Protein AF-A0A4Y2B7H3-F1 (afdb_monomer_lite)

Radius of gyration: 32.47 Å; chains: 1; bounding box: 64×60×78 Å

Sequence (201 aa):
MLRVVTVEQSRIILYKGFKVKPGQKLCASCRNKLLKIKQINESNVQNSLNTEDEDHDVEFTPAELLQKRNVIAEINASFHEIGCSPMKLHALGEHSRSFYGKEKLQRVHETVKEKIQNVLEVDLQEEKNDVEKSVIKKSEDLDKLVDIIKNELSGTSRRKQIQMLTIPASLMWSRRKIKETFNVSDYSVRKAQKLFKDQGF

Secondary structure (DSSP, 8-state):
-EEEPPHHHHHHHHHTT----TT-EEEHHHHHHHHH-----S-------------------HHHHHHHHHHHHHHHHHHHHHTPPPP--TT--HHHHHHHHHHHHHHHHHHHHHHHHHHHTS-------HHHHHHHHHHHHHHHHHHHHHHHHHHS-HHHHHHHTHHHHHTT--HHHHHHHHT--HHHHHHHHHHHHHH--

Foldseek 3Di:
DWDFQAPVLCVQLVVVVDRDDGRDTDDPVVSCVSVVPDPPDDDDDDDDDDDDDPDPPPPDDPVRVVVVVVVQVVVCVVCVVLVHHGDDPPPDDPVCPVVSVVVRVVVSVVSVQVVVCVVVVDDDDDPDPPVRVVVVVVVVVVVVLLVVLLVVLVPDDLVVNLCSLLVVLVVVDDLVCSCVSNVDDSVSNVSSNVCCVVVPD

Structure (mmCIF, N/CA/C/O backbone):
data_AF-A0A4Y2B7H3-F1
#
_entry.id   AF-A0A4Y2B7H3-F1
#
loop_
_atom_site.group_PDB
_atom_site.id
_atom_site.type_symbol
_atom_site.label_atom_id
_atom_site.label_alt_id
_atom_site.label_comp_id
_atom_site.label_asym_id
_atom_site.label_entity_id
_atom_site.label_seq_id
_atom_site.pdbx_PDB_ins_code
_atom_site.Cartn_x
_atom_site.Cartn_y
_atom_site.Cartn_z
_atom_site.occupancy
_atom_site.B_iso_or_equiv
_atom_site.auth_seq_id
_atom_site.auth_comp_id
_atom_site.auth_asym_id
_ato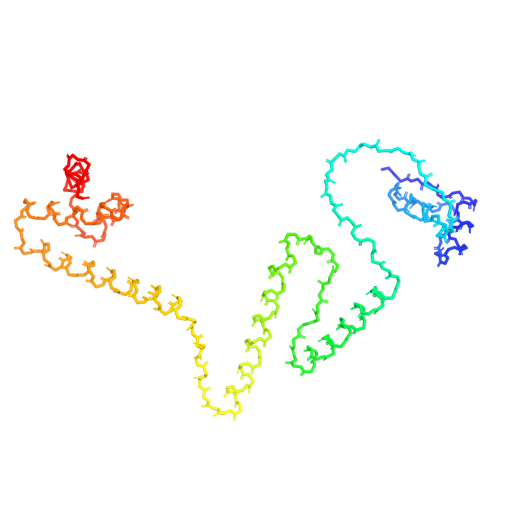m_site.auth_atom_id
_atom_site.pdbx_PDB_model_num
ATOM 1 N N . MET A 1 1 ? 7.676 34.165 -27.270 1.00 59.59 1 MET A N 1
ATOM 2 C CA . MET A 1 1 ? 7.999 34.996 -28.455 1.00 59.59 1 MET A CA 1
ATOM 3 C C . MET A 1 1 ? 8.945 34.227 -29.382 1.00 59.59 1 MET A C 1
ATOM 5 O O . MET A 1 1 ? 9.991 33.770 -28.925 1.00 59.59 1 MET A O 1
ATOM 9 N N . LEU A 1 2 ? 8.556 34.008 -30.643 1.00 76.62 2 LEU A N 1
ATOM 10 C CA . LEU A 1 2 ? 9.361 33.290 -31.645 1.00 76.62 2 LEU A CA 1
ATOM 11 C C . LEU A 1 2 ? 10.327 34.262 -32.340 1.00 76.62 2 LEU A C 1
ATOM 13 O O . LEU A 1 2 ? 9.936 35.379 -32.667 1.00 76.62 2 LEU A O 1
ATOM 17 N N . ARG A 1 3 ? 11.576 33.846 -32.565 1.00 78.88 3 ARG A N 1
ATOM 18 C CA . ARG A 1 3 ? 12.622 34.648 -33.217 1.00 78.88 3 ARG A CA 1
ATOM 19 C C . ARG A 1 3 ? 13.027 34.011 -34.540 1.00 78.88 3 ARG A C 1
ATOM 21 O O . ARG A 1 3 ? 13.176 32.794 -34.627 1.00 78.88 3 ARG A O 1
ATOM 28 N N . VAL A 1 4 ? 13.203 34.847 -35.556 1.00 85.81 4 VAL A N 1
ATOM 29 C CA . VAL A 1 4 ? 13.616 34.418 -36.895 1.00 85.81 4 VAL A CA 1
ATOM 30 C C . VAL A 1 4 ? 15.112 34.097 -36.886 1.00 85.81 4 VAL A C 1
ATOM 32 O O . VAL A 1 4 ? 15.919 34.857 -36.347 1.00 85.81 4 VAL A O 1
ATOM 35 N N . VAL A 1 5 ? 15.475 32.947 -37.450 1.00 82.88 5 VAL A N 1
ATOM 36 C CA . VAL A 1 5 ? 16.865 32.511 -37.613 1.00 82.88 5 VAL A CA 1
ATOM 37 C C . VAL A 1 5 ? 17.502 33.285 -38.763 1.00 82.88 5 VAL A C 1
ATOM 39 O O . VAL A 1 5 ? 16.995 33.268 -39.883 1.00 82.88 5 VAL A O 1
ATOM 42 N N . THR A 1 6 ? 18.613 33.968 -38.492 1.00 84.75 6 THR A N 1
ATOM 43 C CA . THR A 1 6 ? 19.373 34.687 -39.524 1.00 84.75 6 THR A CA 1
ATOM 44 C C . THR A 1 6 ? 20.214 33.719 -40.361 1.00 84.75 6 THR A C 1
ATOM 46 O O . THR A 1 6 ? 20.454 32.581 -39.955 1.00 84.75 6 THR A O 1
ATOM 49 N N . VAL A 1 7 ? 20.684 34.167 -41.529 1.00 80.62 7 VAL A N 1
ATOM 50 C CA . VAL A 1 7 ? 21.529 33.358 -42.429 1.00 80.62 7 VAL A CA 1
ATOM 51 C C . VAL A 1 7 ? 22.770 32.827 -41.705 1.00 80.62 7 VAL A C 1
ATOM 53 O O . VAL A 1 7 ? 23.049 31.631 -41.757 1.00 80.62 7 VAL A O 1
ATOM 56 N N . GLU A 1 8 ? 23.440 33.678 -40.926 1.00 78.75 8 GLU A N 1
ATOM 57 C CA . GLU A 1 8 ? 24.631 33.287 -40.166 1.00 78.75 8 GLU A CA 1
ATOM 58 C C . GLU A 1 8 ? 24.324 32.233 -39.092 1.00 78.75 8 GLU A C 1
ATOM 60 O O . GLU A 1 8 ? 25.052 31.258 -38.919 1.00 78.75 8 GLU A O 1
ATOM 65 N N . GLN A 1 9 ? 23.186 32.370 -38.408 1.00 78.62 9 GLN A N 1
ATOM 66 C CA . GLN A 1 9 ? 22.754 31.406 -37.394 1.00 78.62 9 GLN A CA 1
ATOM 67 C C . GLN A 1 9 ? 22.399 30.056 -38.006 1.00 78.62 9 GLN A C 1
ATOM 69 O O . GLN A 1 9 ? 22.751 29.023 -37.448 1.00 78.62 9 GLN A O 1
ATOM 74 N N . SER A 1 10 ? 21.733 30.054 -39.158 1.00 80.69 10 SER A N 1
ATOM 75 C CA . SER A 1 10 ? 21.442 28.829 -39.900 1.00 80.69 10 SER A CA 1
ATOM 76 C C . SER A 1 10 ? 22.730 28.122 -40.325 1.00 80.69 10 SER A C 1
ATOM 78 O O . SER A 1 10 ? 22.827 26.915 -40.133 1.00 80.69 10 SER A O 1
ATOM 80 N N . ARG A 1 11 ? 23.752 28.856 -40.788 1.00 79.31 11 ARG A N 1
ATOM 81 C CA . ARG A 1 11 ? 25.058 28.282 -41.153 1.00 79.31 11 ARG A CA 1
ATOM 82 C C . ARG A 1 11 ? 25.753 27.617 -39.962 1.00 79.31 11 ARG A C 1
ATOM 84 O O . ARG A 1 11 ? 26.205 26.483 -40.081 1.00 79.31 11 ARG A O 1
ATOM 91 N N . ILE A 1 12 ? 25.767 28.276 -38.802 1.00 79.19 12 ILE A N 1
ATOM 92 C CA . ILE A 1 12 ? 26.335 27.722 -37.559 1.00 79.19 12 ILE A CA 1
ATOM 93 C C . ILE A 1 12 ? 25.581 26.459 -37.122 1.00 79.19 12 ILE A C 1
ATOM 95 O O . ILE A 1 12 ? 26.190 25.477 -36.707 1.00 79.19 12 ILE A O 1
ATOM 99 N N . ILE A 1 13 ? 24.251 26.469 -37.211 1.00 80.19 13 ILE A N 1
ATOM 100 C CA . ILE A 1 13 ? 23.402 25.342 -36.804 1.00 80.19 13 ILE A CA 1
ATOM 101 C C . ILE A 1 13 ? 23.543 24.160 -37.781 1.00 80.19 13 ILE A C 1
ATOM 103 O O . ILE A 1 13 ? 23.611 23.012 -37.340 1.00 80.19 13 ILE A O 1
ATOM 107 N N . LEU A 1 14 ? 23.669 24.441 -39.083 1.00 79.44 14 LEU A N 1
ATOM 108 C CA . LEU A 1 14 ? 23.946 23.450 -40.127 1.00 79.44 14 LEU A CA 1
ATOM 109 C C . LEU A 1 14 ? 25.314 22.795 -39.940 1.00 79.44 14 LEU A C 1
ATOM 111 O O . LEU A 1 14 ? 25.411 21.575 -40.042 1.00 79.44 14 LEU A O 1
ATOM 115 N N . TYR A 1 15 ? 26.345 23.571 -39.592 1.00 76.00 15 TYR A N 1
ATOM 116 C CA . TYR A 1 15 ? 27.676 23.037 -39.286 1.00 76.00 15 TYR A CA 1
ATOM 117 C C . TYR A 1 15 ? 27.665 22.096 -38.068 1.00 76.00 15 TYR A C 1
ATOM 119 O O . TYR A 1 15 ? 28.466 21.173 -37.978 1.00 76.00 15 TYR A O 1
ATOM 127 N N . LYS A 1 16 ? 26.709 22.283 -37.150 1.00 75.06 16 LYS A N 1
ATOM 128 C CA . LYS A 1 16 ? 26.465 21.397 -36.000 1.00 75.06 16 LYS A CA 1
ATOM 129 C C . LYS A 1 16 ? 25.566 20.191 -36.328 1.00 75.06 16 LYS A C 1
ATOM 131 O O . LYS A 1 16 ? 25.139 19.494 -35.414 1.00 75.06 16 LYS A O 1
ATOM 136 N N . GLY A 1 17 ? 25.243 19.958 -37.603 1.00 73.38 17 GLY A N 1
ATOM 137 C CA . GLY A 1 17 ? 24.466 18.802 -38.067 1.00 73.38 17 GLY A CA 1
ATOM 138 C C . GLY A 1 17 ? 22.943 18.972 -38.024 1.00 73.38 17 GLY A C 1
ATOM 139 O O . GLY A 1 17 ? 22.213 18.037 -38.352 1.00 73.38 17 GLY A O 1
ATOM 140 N N . PHE A 1 18 ? 22.430 20.153 -37.665 1.00 80.44 18 PHE A N 1
ATOM 141 C CA . PHE A 1 18 ? 20.989 20.406 -37.597 1.00 80.44 18 PHE A CA 1
ATOM 142 C C . PHE A 1 18 ? 20.490 21.149 -38.844 1.00 80.44 18 PHE A C 1
ATOM 144 O O . PHE A 1 18 ? 20.960 22.233 -39.184 1.00 80.44 18 PHE A O 1
ATOM 151 N N . LYS A 1 19 ? 19.472 20.598 -39.516 1.00 81.12 19 LYS A N 1
ATOM 152 C CA . LYS A 1 19 ? 18.879 21.182 -40.732 1.00 81.12 19 LYS A CA 1
ATOM 153 C C . LYS A 1 19 ? 17.884 22.299 -40.394 1.00 81.12 19 LYS A C 1
ATOM 155 O O . LYS A 1 19 ? 16.678 22.076 -40.377 1.00 81.12 19 LYS A O 1
ATOM 160 N N . VAL A 1 20 ? 18.390 23.505 -40.140 1.00 83.19 20 VAL A N 1
ATOM 161 C CA . VAL A 1 20 ? 17.574 24.717 -39.934 1.00 83.19 20 VAL A CA 1
ATOM 162 C C . VAL A 1 20 ? 17.830 25.699 -41.067 1.00 83.19 20 VAL A C 1
ATOM 164 O O . VAL A 1 20 ? 18.981 26.048 -41.321 1.00 83.19 20 VAL A O 1
ATOM 167 N N . LYS A 1 21 ? 16.769 26.165 -41.734 1.00 82.69 21 LYS A N 1
ATOM 168 C CA . LYS A 1 21 ? 16.873 27.139 -42.834 1.00 82.69 21 LYS A CA 1
ATOM 169 C C . LYS A 1 21 ? 16.872 28.583 -42.306 1.00 82.69 21 LYS A C 1
ATOM 171 O O . LYS A 1 21 ? 16.212 28.857 -41.296 1.00 82.69 21 LYS A O 1
ATOM 176 N N . PRO A 1 22 ? 17.543 29.531 -42.985 1.00 84.06 22 PRO A N 1
ATOM 177 C CA . PRO A 1 22 ? 17.373 30.953 -42.695 1.00 84.06 22 PRO A CA 1
ATOM 178 C C . PRO A 1 22 ? 15.897 31.351 -42.843 1.00 84.06 22 PRO A C 1
ATOM 180 O O . PRO A 1 22 ? 15.202 30.840 -43.718 1.00 84.06 22 PRO A O 1
ATOM 183 N N . GLY A 1 23 ? 15.396 32.233 -41.980 1.00 80.69 23 GLY A N 1
ATOM 184 C CA . GLY A 1 23 ? 13.988 32.649 -41.974 1.00 80.69 23 GLY A CA 1
ATOM 185 C C . GLY A 1 23 ? 13.062 31.776 -41.114 1.00 80.69 23 GLY A C 1
ATOM 186 O O . GLY A 1 23 ? 11.937 32.181 -40.815 1.00 80.69 23 GLY A O 1
ATOM 187 N N . GLN A 1 24 ? 13.522 30.611 -40.646 1.00 86.06 24 GLN A N 1
ATOM 188 C CA . GLN A 1 24 ? 12.722 29.737 -39.787 1.00 86.06 24 GLN A CA 1
ATOM 189 C C . GLN A 1 24 ? 12.508 30.366 -38.400 1.00 86.06 24 GLN A C 1
ATOM 191 O O . GLN A 1 24 ? 13.427 30.934 -37.806 1.00 86.06 24 GLN A O 1
ATOM 196 N N . LYS A 1 25 ? 11.284 30.279 -37.867 1.00 88.06 25 LYS A N 1
ATOM 197 C CA . LYS A 1 25 ? 10.929 30.809 -36.542 1.00 88.06 25 LYS A CA 1
ATOM 198 C C . LYS A 1 25 ? 11.214 29.762 -35.465 1.00 88.06 25 LYS A C 1
ATOM 200 O O . LYS A 1 25 ? 10.596 28.704 -35.457 1.00 88.06 25 LYS A O 1
ATOM 205 N N . LEU A 1 26 ? 12.115 30.075 -34.536 1.00 82.06 26 LEU A N 1
ATOM 206 C CA . LEU A 1 26 ? 12.433 29.233 -33.379 1.00 82.06 26 LEU A CA 1
ATOM 207 C C . LEU A 1 26 ? 12.051 29.936 -32.077 1.00 82.06 26 LEU A C 1
ATOM 209 O O . LEU A 1 26 ? 12.133 31.162 -31.968 1.00 82.06 26 LEU A O 1
ATOM 213 N N . CYS A 1 27 ? 11.658 29.174 -31.055 1.00 85.56 27 CYS A N 1
ATOM 214 C CA . CYS A 1 27 ? 11.499 29.750 -29.722 1.00 85.56 27 CYS A CA 1
ATOM 215 C C . CYS A 1 27 ? 12.869 30.160 -29.160 1.00 85.56 27 CYS A C 1
ATOM 217 O O . CYS A 1 27 ? 13.907 29.620 -29.554 1.00 85.56 27 CYS A O 1
ATOM 219 N N . ALA A 1 28 ? 12.880 31.126 -28.239 1.00 76.81 28 ALA A N 1
ATOM 220 C CA . ALA A 1 28 ? 14.121 31.632 -27.654 1.00 76.81 28 ALA A CA 1
ATOM 221 C C . ALA A 1 28 ? 14.962 30.512 -27.015 1.00 76.81 28 ALA A C 1
ATOM 223 O O . ALA A 1 28 ? 16.178 30.507 -27.179 1.00 76.81 28 ALA A O 1
ATOM 224 N N . SER A 1 29 ? 14.314 29.530 -26.376 1.00 79.12 29 SER A N 1
ATOM 225 C CA . SER A 1 29 ? 14.985 28.374 -25.770 1.00 79.12 29 SER A CA 1
ATOM 226 C C . SER A 1 29 ? 15.664 27.478 -26.816 1.00 79.12 29 SER A C 1
ATOM 228 O O . SER A 1 29 ? 16.873 27.270 -26.743 1.00 79.12 29 SER A O 1
ATOM 230 N N . CYS A 1 30 ? 14.949 27.040 -27.861 1.00 80.69 30 CYS A N 1
ATOM 231 C CA . CYS A 1 30 ? 15.529 26.212 -28.925 1.00 80.69 30 CYS A CA 1
ATOM 232 C C . CYS A 1 30 ? 16.631 26.947 -29.694 1.00 80.69 30 CYS A C 1
ATOM 234 O O . CYS A 1 30 ? 17.679 26.369 -29.970 1.00 80.69 30 CYS A O 1
ATOM 236 N N . ARG A 1 31 ? 16.437 28.239 -29.993 1.00 80.44 31 ARG A N 1
ATOM 237 C CA . ARG A 1 31 ? 17.459 29.071 -30.646 1.00 80.44 31 ARG A CA 1
ATOM 238 C C . ARG A 1 31 ? 18.719 29.163 -29.789 1.00 80.44 31 ARG A C 1
ATOM 240 O O . ARG A 1 31 ? 19.817 28.974 -30.299 1.00 80.44 31 ARG A O 1
ATOM 247 N N . ASN A 1 32 ? 18.564 29.412 -28.491 1.00 77.69 32 ASN A N 1
ATOM 248 C CA . ASN A 1 32 ? 19.693 29.503 -27.576 1.00 77.69 32 ASN A CA 1
ATOM 249 C C . ASN A 1 32 ? 20.382 28.152 -27.403 1.00 77.69 32 ASN A C 1
ATOM 251 O O . ASN A 1 32 ? 21.600 28.125 -27.421 1.00 77.69 32 ASN A O 1
ATOM 255 N N . LYS A 1 33 ? 19.651 27.038 -27.309 1.00 80.50 33 LYS A N 1
ATOM 256 C CA . LYS A 1 33 ? 20.240 25.697 -27.183 1.00 80.50 33 LYS A CA 1
ATOM 257 C C . LYS A 1 33 ? 21.075 25.320 -28.410 1.00 80.50 33 LYS A C 1
ATOM 259 O O . LYS A 1 33 ? 22.194 24.849 -28.264 1.00 80.50 33 LYS A O 1
ATOM 264 N N . LEU A 1 34 ? 20.580 25.605 -29.614 1.00 79.50 34 LEU A N 1
ATOM 265 C CA . LEU A 1 34 ? 21.301 25.320 -30.860 1.00 79.50 34 LEU A CA 1
ATOM 266 C C . LEU A 1 34 ? 22.539 26.223 -31.047 1.00 79.50 34 LEU A C 1
ATOM 268 O O . LEU A 1 34 ? 23.573 25.786 -31.561 1.00 79.50 34 LEU A O 1
ATOM 272 N N . LEU A 1 35 ? 22.473 27.477 -30.585 1.00 71.75 35 LEU A N 1
ATOM 273 C CA . LEU A 1 35 ? 23.589 28.424 -30.680 1.00 71.75 35 LEU A CA 1
ATOM 274 C C . LEU A 1 35 ? 24.620 28.268 -29.543 1.00 71.75 35 LEU A C 1
ATOM 276 O O . LEU A 1 35 ? 25.813 28.355 -29.825 1.00 71.75 35 LEU A O 1
ATOM 280 N N . LYS A 1 36 ? 24.194 27.979 -28.301 1.00 67.56 36 LYS A N 1
ATOM 281 C CA . LYS A 1 36 ? 25.030 27.910 -27.079 1.00 67.56 36 LYS A CA 1
ATOM 282 C C . LYS A 1 36 ? 25.843 26.632 -26.906 1.00 67.56 36 LYS A C 1
ATOM 284 O O . LYS A 1 36 ? 26.672 26.607 -26.005 1.00 67.56 36 LYS A O 1
ATOM 289 N N . ILE A 1 37 ? 25.662 25.599 -27.731 1.00 56.81 37 ILE A N 1
ATOM 290 C CA . ILE A 1 37 ? 26.609 24.473 -27.752 1.00 56.81 37 ILE A CA 1
ATOM 291 C C . ILE A 1 37 ? 27.931 25.017 -28.315 1.00 56.81 37 ILE A C 1
ATOM 293 O O . ILE A 1 37 ? 28.140 25.016 -29.530 1.00 56.81 37 ILE A O 1
ATOM 297 N N . LYS A 1 38 ? 28.753 25.621 -27.450 1.00 45.88 38 LYS A N 1
ATOM 298 C CA . LYS A 1 38 ? 30.157 25.916 -27.721 1.00 45.88 38 LYS A CA 1
ATOM 299 C C . LYS A 1 38 ? 30.875 24.579 -27.856 1.00 45.88 38 LYS A C 1
ATOM 301 O O . LYS A 1 38 ? 30.492 23.595 -27.228 1.00 45.88 38 LYS A O 1
ATOM 306 N N . GLN A 1 39 ? 31.884 24.567 -28.716 1.00 39.34 39 GLN A N 1
ATOM 307 C CA . GLN A 1 39 ? 32.889 23.518 -28.736 1.00 39.34 39 GLN A CA 1
ATOM 308 C C . GLN A 1 39 ? 33.348 23.268 -27.297 1.00 39.34 39 GLN A C 1
ATOM 310 O O . GLN A 1 39 ? 33.715 24.209 -26.594 1.00 39.34 39 GLN A O 1
ATOM 315 N N . ILE A 1 40 ? 33.288 22.007 -26.882 1.00 39.62 40 ILE A N 1
ATOM 316 C CA . ILE A 1 40 ? 34.157 21.474 -25.842 1.00 39.62 40 ILE A CA 1
ATOM 317 C C . ILE A 1 40 ? 35.558 21.603 -26.442 1.00 39.62 40 ILE A C 1
ATOM 319 O O . ILE A 1 40 ? 35.978 20.749 -27.209 1.00 39.62 40 ILE A O 1
ATOM 323 N N . ASN A 1 41 ? 36.194 22.747 -26.218 1.00 35.03 41 ASN A N 1
ATOM 324 C CA . ASN A 1 41 ? 37.618 22.941 -26.414 1.00 35.03 41 ASN A CA 1
ATOM 325 C C . ASN A 1 41 ? 38.148 23.440 -25.076 1.00 35.03 41 ASN A C 1
ATOM 327 O O . ASN A 1 41 ? 37.589 24.356 -24.469 1.00 35.03 41 ASN A O 1
ATOM 331 N N . GLU A 1 42 ? 39.170 22.730 -24.624 1.00 40.62 42 GLU A N 1
ATOM 332 C CA . GLU A 1 42 ? 39.925 22.895 -23.394 1.00 40.62 42 GLU A CA 1
ATOM 333 C C . GLU A 1 42 ? 40.311 24.361 -23.149 1.00 40.62 42 GLU A C 1
ATOM 335 O O . GLU A 1 42 ? 40.547 25.117 -24.090 1.00 40.62 42 GLU A O 1
ATOM 340 N N . SER A 1 43 ? 40.426 24.732 -21.870 1.00 38.69 43 SER A N 1
ATOM 341 C CA . SER A 1 43 ? 40.877 26.030 -21.337 1.00 38.69 43 SER A CA 1
ATOM 342 C C . SER A 1 43 ? 39.902 27.217 -21.458 1.00 38.69 43 SER A C 1
ATOM 344 O O . SER A 1 43 ? 39.912 27.987 -22.409 1.00 38.69 43 SER A O 1
ATOM 346 N N . ASN A 1 44 ? 39.080 27.442 -20.429 1.00 32.84 44 ASN A N 1
ATOM 347 C CA . ASN A 1 44 ? 39.424 28.412 -19.381 1.00 32.84 44 ASN A CA 1
ATOM 348 C C . ASN A 1 44 ? 38.329 28.468 -18.311 1.00 32.84 44 ASN A C 1
ATOM 350 O O . ASN A 1 44 ? 37.145 28.656 -18.593 1.00 32.84 44 ASN A O 1
ATOM 354 N N . VAL A 1 45 ? 38.788 28.319 -17.078 1.00 38.84 45 VAL A N 1
ATOM 355 C CA . VAL A 1 45 ? 38.065 28.557 -15.836 1.00 38.84 45 VAL A CA 1
ATOM 356 C C . VAL A 1 45 ? 37.799 30.065 -15.684 1.00 38.84 45 VAL A C 1
ATOM 358 O O . VAL A 1 45 ? 38.554 30.891 -16.188 1.00 38.84 45 VAL A O 1
ATOM 361 N N . GLN A 1 46 ? 36.741 30.366 -14.929 1.00 36.91 46 GLN A N 1
ATOM 362 C CA . GLN A 1 46 ? 36.417 31.607 -14.212 1.00 36.91 46 GLN A CA 1
ATOM 363 C C . GLN A 1 46 ? 35.386 32.606 -14.775 1.00 36.91 46 GLN A C 1
ATOM 365 O O . GLN A 1 46 ? 35.576 33.299 -15.771 1.00 36.91 46 GLN A O 1
ATOM 370 N N . ASN A 1 47 ? 34.383 32.759 -13.899 1.00 34.28 47 ASN A N 1
ATOM 371 C CA . ASN A 1 47 ? 33.477 33.873 -13.621 1.00 34.28 47 ASN A CA 1
ATOM 372 C C . ASN A 1 47 ? 32.204 33.949 -14.485 1.00 34.28 47 ASN A C 1
ATOM 374 O O . ASN A 1 47 ? 32.268 34.067 -15.700 1.00 34.28 47 ASN A O 1
ATOM 378 N N . SER A 1 48 ? 30.991 33.910 -13.926 1.00 35.03 48 SER A N 1
ATOM 379 C CA . SER A 1 48 ? 30.568 34.242 -12.559 1.00 35.03 48 SER A CA 1
ATOM 380 C C . SER A 1 48 ? 29.278 33.514 -12.159 1.00 35.03 48 SER A C 1
ATOM 382 O O . SER A 1 48 ? 28.330 33.400 -12.938 1.00 35.03 48 SER A O 1
ATOM 384 N N . LEU A 1 49 ? 29.296 33.055 -10.907 1.00 37.09 49 LEU A N 1
ATOM 385 C CA . LEU A 1 49 ? 28.191 32.547 -10.102 1.00 37.09 49 LEU A CA 1
ATOM 386 C C . LEU A 1 49 ? 27.071 33.589 -9.939 1.00 37.09 49 LEU A C 1
ATOM 388 O O . LEU A 1 49 ? 27.334 34.793 -9.931 1.00 37.09 49 LEU A O 1
ATOM 392 N N . ASN A 1 50 ? 25.833 33.112 -9.780 1.00 31.98 50 ASN A N 1
ATOM 393 C CA . ASN A 1 50 ? 25.078 33.222 -8.521 1.00 31.98 50 ASN A CA 1
ATOM 394 C C . ASN A 1 50 ? 23.642 32.718 -8.727 1.00 31.98 50 ASN A C 1
ATOM 396 O O . ASN A 1 50 ? 22.814 33.431 -9.285 1.00 31.98 50 ASN A O 1
ATOM 400 N N . THR A 1 51 ? 23.368 31.501 -8.264 1.00 31.95 51 THR A N 1
ATOM 401 C CA . THR A 1 51 ? 22.420 31.229 -7.170 1.00 31.95 51 THR A CA 1
ATOM 402 C C . THR A 1 51 ? 22.767 29.848 -6.631 1.00 31.95 51 THR A C 1
ATOM 404 O O . THR A 1 51 ? 22.893 28.900 -7.400 1.00 31.95 51 THR A O 1
ATOM 407 N N . GLU A 1 52 ? 23.019 29.816 -5.332 1.00 42.25 52 GLU A N 1
ATOM 408 C CA . GLU A 1 52 ? 23.428 28.676 -4.522 1.00 42.25 52 GLU A CA 1
ATOM 409 C C . GLU A 1 52 ? 22.355 27.588 -4.559 1.00 42.25 52 GLU A C 1
ATOM 411 O O . GLU A 1 52 ? 21.230 27.836 -4.147 1.00 42.25 52 GLU A O 1
ATOM 416 N N . ASP A 1 53 ? 22.720 26.413 -5.055 1.00 33.53 53 ASP A N 1
ATOM 417 C CA . ASP A 1 53 ? 22.232 25.125 -4.576 1.00 33.53 53 ASP A CA 1
ATOM 418 C C . ASP A 1 53 ? 23.402 24.160 -4.802 1.00 33.53 53 ASP A C 1
ATOM 420 O O . ASP A 1 53 ? 23.920 24.039 -5.915 1.00 33.53 53 ASP A O 1
ATOM 424 N N . GLU A 1 54 ? 23.907 23.578 -3.716 1.00 41.09 54 GLU A N 1
ATOM 425 C CA . GLU A 1 54 ? 25.009 22.615 -3.710 1.00 41.09 54 GLU A CA 1
ATOM 426 C C . GLU A 1 54 ? 24.571 21.292 -4.360 1.00 41.09 54 GLU A C 1
ATOM 428 O O . GLU A 1 54 ? 24.425 20.271 -3.693 1.00 41.09 54 GLU A O 1
ATOM 433 N N . ASP A 1 55 ? 24.375 21.290 -5.676 1.00 38.41 55 ASP A N 1
ATOM 434 C CA . ASP A 1 55 ? 24.383 20.057 -6.450 1.00 38.41 55 ASP A CA 1
ATOM 435 C C . ASP A 1 55 ? 25.843 19.734 -6.771 1.00 38.41 55 ASP A C 1
ATOM 437 O O . ASP A 1 55 ? 26.519 20.407 -7.554 1.00 38.41 55 ASP A O 1
ATOM 441 N N . HIS A 1 56 ? 26.348 18.688 -6.120 1.00 40.75 56 HIS A N 1
ATOM 442 C CA . HIS A 1 56 ? 27.560 17.989 -6.525 1.00 40.75 56 HIS A CA 1
ATOM 443 C C . HIS A 1 56 ? 27.341 17.418 -7.942 1.00 40.75 56 HIS A C 1
ATOM 445 O O . HIS A 1 56 ? 27.043 16.236 -8.119 1.00 40.75 56 HIS A O 1
ATOM 451 N N . ASP A 1 57 ? 27.486 18.256 -8.970 1.00 45.88 57 ASP A N 1
ATOM 452 C CA . ASP A 1 57 ? 27.577 17.826 -10.363 1.00 45.88 57 ASP A CA 1
ATOM 453 C C . ASP A 1 57 ? 28.906 17.076 -10.519 1.00 45.88 57 ASP A C 1
ATOM 455 O O . ASP A 1 57 ? 29.958 17.636 -10.831 1.00 45.88 57 ASP A O 1
ATOM 459 N N . VAL A 1 58 ? 28.877 15.774 -10.234 1.00 53.19 58 VAL A N 1
ATOM 460 C CA . VAL A 1 58 ? 29.954 14.859 -10.604 1.00 53.19 58 VAL A CA 1
ATOM 461 C C . VAL A 1 58 ? 29.989 14.839 -12.132 1.00 53.19 58 VAL A C 1
ATOM 463 O O . VAL A 1 58 ? 29.178 14.168 -12.775 1.00 53.19 58 VAL A O 1
ATOM 466 N N . GLU A 1 59 ? 30.894 15.620 -12.726 1.00 53.41 59 GLU A N 1
ATOM 467 C CA . GLU A 1 59 ? 31.182 15.580 -14.159 1.00 53.41 59 GLU A CA 1
ATOM 468 C C . GLU A 1 59 ? 31.633 14.162 -14.530 1.00 53.41 59 GLU A C 1
ATOM 470 O O . GLU A 1 59 ? 32.777 13.768 -14.311 1.00 53.41 59 GLU A O 1
ATOM 475 N N . PHE A 1 60 ? 30.709 13.370 -15.079 1.00 57.53 60 PHE A N 1
ATOM 476 C CA . PHE A 1 60 ? 31.030 12.039 -15.581 1.00 57.53 60 PHE A CA 1
ATOM 477 C C . PHE A 1 60 ? 31.990 12.151 -16.765 1.00 57.53 60 PHE A C 1
ATOM 479 O O . PHE A 1 60 ? 31.730 12.871 -17.735 1.00 57.53 60 PHE A O 1
ATOM 486 N N . THR A 1 61 ? 33.064 11.372 -16.731 1.00 73.94 61 THR A N 1
ATOM 487 C CA . THR A 1 61 ? 33.982 11.249 -17.860 1.00 73.94 61 THR A CA 1
ATOM 488 C C . THR A 1 61 ? 33.252 10.665 -19.085 1.00 73.94 61 THR A C 1
ATOM 490 O O . THR A 1 61 ? 32.281 9.907 -18.953 1.00 73.94 61 THR A O 1
ATOM 493 N N . PRO A 1 62 ? 33.704 10.953 -20.322 1.00 72.69 62 PRO A N 1
ATOM 494 C CA . PRO A 1 62 ? 33.114 10.372 -21.532 1.00 72.69 62 PRO A CA 1
ATOM 495 C C . PRO A 1 62 ? 33.050 8.835 -21.521 1.00 72.69 62 PRO A C 1
ATOM 497 O O . PRO A 1 62 ? 32.116 8.252 -22.080 1.00 72.69 62 PRO A O 1
ATOM 500 N N . ALA A 1 63 ? 34.005 8.184 -20.850 1.00 74.81 63 ALA A N 1
ATOM 501 C CA . ALA A 1 63 ? 34.036 6.738 -20.658 1.00 74.81 63 ALA A CA 1
ATOM 502 C C . ALA A 1 63 ? 32.893 6.246 -19.752 1.00 74.81 63 ALA A C 1
ATOM 504 O O . ALA A 1 63 ? 32.206 5.287 -20.103 1.00 74.81 63 ALA A O 1
ATOM 505 N N . GLU A 1 64 ? 32.613 6.936 -18.644 1.00 75.25 64 GLU A N 1
ATOM 506 C CA . GLU A 1 64 ? 31.518 6.590 -17.725 1.00 75.25 64 GLU A CA 1
ATOM 507 C C . GLU A 1 64 ? 30.140 6.757 -18.378 1.00 75.25 64 GLU A C 1
ATOM 509 O O . GLU A 1 64 ? 29.229 5.956 -18.157 1.00 75.25 64 GLU A O 1
ATOM 514 N N . LEU A 1 65 ? 29.973 7.769 -19.235 1.00 75.38 65 LEU A N 1
ATOM 515 C CA . LEU A 1 65 ? 28.742 7.942 -20.010 1.00 75.38 65 LEU A CA 1
ATOM 516 C C . LEU A 1 65 ? 28.546 6.829 -21.046 1.00 75.38 65 LEU A C 1
ATOM 518 O O . LEU A 1 65 ? 27.413 6.397 -21.270 1.00 75.38 65 LEU A O 1
ATOM 522 N N . LEU A 1 66 ? 29.625 6.369 -21.684 1.00 77.56 66 LEU A N 1
ATOM 523 C CA . LEU A 1 66 ? 29.575 5.239 -22.611 1.00 77.56 66 LEU A CA 1
ATOM 524 C C . LEU A 1 66 ? 29.241 3.938 -21.871 1.00 77.56 66 LEU A C 1
ATOM 526 O O . LEU A 1 66 ? 28.342 3.213 -22.290 1.00 77.56 66 LEU A O 1
ATOM 530 N N . GLN A 1 67 ? 29.887 3.696 -20.730 1.00 82.44 67 GLN A N 1
ATOM 531 C CA . GLN A 1 67 ? 29.624 2.537 -19.884 1.00 82.44 67 GLN A CA 1
ATOM 532 C C . GLN A 1 67 ? 28.159 2.488 -19.435 1.00 82.44 67 GLN A C 1
ATOM 534 O O . GLN A 1 67 ? 27.501 1.463 -19.594 1.00 82.44 67 GLN A O 1
ATOM 539 N N . LYS A 1 68 ? 27.603 3.612 -18.962 1.00 82.00 68 LYS A N 1
ATOM 540 C CA . LYS A 1 68 ? 26.181 3.697 -18.598 1.00 82.00 68 LYS A CA 1
ATOM 541 C C . LYS A 1 68 ? 25.263 3.343 -19.766 1.00 82.00 68 LYS A C 1
ATOM 543 O O . LYS A 1 68 ? 24.293 2.619 -19.568 1.00 82.00 68 LYS A O 1
ATOM 548 N N . ARG A 1 69 ? 25.553 3.824 -20.983 1.00 83.88 69 ARG A N 1
ATOM 549 C CA . ARG A 1 69 ? 24.751 3.496 -22.178 1.00 83.88 69 ARG A CA 1
ATOM 550 C C . ARG A 1 69 ? 24.788 2.008 -22.511 1.00 83.88 69 ARG A C 1
ATOM 552 O O . ARG A 1 69 ? 23.737 1.465 -22.842 1.00 83.88 69 ARG A O 1
ATOM 559 N N . ASN A 1 70 ? 25.950 1.372 -22.390 1.00 87.31 70 ASN A N 1
ATOM 560 C CA . ASN A 1 70 ? 26.094 -0.061 -22.641 1.00 87.31 70 ASN A CA 1
ATOM 561 C C . ASN A 1 70 ? 25.278 -0.878 -21.632 1.00 87.31 70 ASN A C 1
ATOM 563 O O . ASN A 1 70 ? 24.451 -1.686 -22.039 1.00 87.31 70 ASN A O 1
ATOM 567 N N . VAL A 1 71 ? 25.390 -0.560 -20.337 1.00 89.56 71 VAL A N 1
ATOM 568 C CA . VAL A 1 71 ? 24.608 -1.217 -19.273 1.00 89.56 71 VAL A CA 1
ATOM 569 C C . VAL A 1 71 ? 23.100 -1.063 -19.502 1.00 89.56 71 VAL A C 1
ATOM 571 O O . VAL A 1 71 ? 22.338 -2.011 -19.339 1.00 89.56 71 VAL A O 1
ATOM 574 N N . ILE A 1 72 ? 22.639 0.119 -19.924 1.00 89.94 72 ILE A N 1
ATOM 575 C CA . ILE A 1 72 ? 21.219 0.342 -20.240 1.00 89.94 72 ILE A CA 1
ATOM 576 C C . ILE A 1 72 ? 20.772 -0.516 -21.428 1.00 89.94 72 ILE A C 1
ATOM 578 O O . ILE A 1 72 ? 19.657 -1.037 -21.416 1.00 89.94 72 ILE A O 1
ATOM 582 N N . ALA A 1 73 ? 21.604 -0.633 -22.465 1.00 89.94 73 ALA A N 1
ATOM 583 C CA . ALA A 1 73 ? 21.289 -1.442 -23.637 1.00 89.94 73 ALA A CA 1
ATOM 584 C C . ALA A 1 73 ? 21.177 -2.929 -23.272 1.00 89.94 73 ALA A C 1
ATOM 586 O O . ALA A 1 73 ? 20.196 -3.565 -23.652 1.00 89.94 73 ALA A O 1
ATOM 587 N N . GLU A 1 74 ? 22.118 -3.439 -22.477 1.00 93.44 74 GLU A N 1
ATOM 588 C CA . GLU A 1 74 ? 22.116 -4.815 -21.968 1.00 93.44 74 GLU A CA 1
ATOM 589 C C . GLU A 1 74 ? 20.865 -5.104 -21.130 1.00 93.44 74 GLU A C 1
ATOM 591 O O . GLU A 1 74 ? 20.110 -6.024 -21.440 1.00 93.44 74 GLU A O 1
ATOM 596 N N . ILE A 1 75 ? 20.570 -4.262 -20.132 1.00 93.75 75 ILE A N 1
ATOM 597 C CA . ILE A 1 75 ? 19.386 -4.431 -19.275 1.00 93.75 75 ILE A CA 1
ATOM 598 C C . ILE A 1 75 ? 18.095 -4.395 -20.100 1.00 93.75 75 ILE A C 1
ATOM 600 O O . ILE A 1 75 ? 17.183 -5.191 -19.877 1.00 93.75 75 ILE A O 1
ATOM 604 N N . ASN A 1 76 ? 17.993 -3.479 -21.066 1.00 94.31 76 ASN A N 1
ATOM 605 C CA . ASN A 1 76 ? 16.805 -3.374 -21.909 1.00 94.31 76 ASN A CA 1
ATOM 606 C C . ASN A 1 76 ? 16.628 -4.580 -22.839 1.00 94.31 76 ASN A C 1
ATOM 608 O O . ASN A 1 76 ? 15.484 -4.948 -23.109 1.00 94.31 76 ASN A O 1
ATOM 612 N N . ALA A 1 77 ? 17.720 -5.196 -23.304 1.00 94.75 77 ALA A N 1
ATOM 613 C CA . ALA A 1 77 ? 17.661 -6.449 -24.051 1.00 94.75 77 ALA A CA 1
ATOM 614 C C . ALA A 1 77 ? 17.099 -7.575 -23.171 1.00 94.75 77 ALA A C 1
ATOM 616 O O . ALA A 1 77 ? 16.111 -8.204 -23.547 1.00 94.75 77 ALA A O 1
ATOM 617 N N . SER A 1 78 ? 17.620 -7.739 -21.949 1.00 95.69 78 SER A N 1
ATOM 618 C CA . SER A 1 78 ? 17.097 -8.724 -20.991 1.00 95.69 78 SER A CA 1
ATOM 619 C C . SER A 1 78 ? 15.631 -8.469 -20.626 1.00 95.69 78 SER A C 1
ATOM 621 O O . SER A 1 78 ? 14.835 -9.400 -20.523 1.00 95.69 78 SER A O 1
ATOM 623 N N . PHE A 1 79 ? 15.225 -7.205 -20.469 1.00 94.81 79 PHE A N 1
ATOM 624 C CA . PHE A 1 79 ? 13.818 -6.871 -20.243 1.00 94.81 79 PHE A CA 1
ATOM 625 C C . PHE A 1 79 ? 12.939 -7.270 -21.419 1.00 94.81 79 PHE A C 1
ATOM 627 O O . PHE A 1 79 ? 11.862 -7.809 -21.186 1.00 94.81 79 PHE A O 1
ATOM 634 N N . HIS A 1 80 ? 13.390 -7.066 -22.655 1.00 94.00 80 HIS A N 1
ATOM 635 C CA . HIS A 1 80 ? 12.634 -7.491 -23.825 1.00 94.00 80 HIS A CA 1
ATOM 636 C C . HIS A 1 80 ? 12.425 -9.013 -23.852 1.00 94.00 80 HIS A C 1
ATOM 638 O O . HIS A 1 80 ? 11.292 -9.458 -24.027 1.00 94.00 80 HIS A O 1
ATOM 644 N N . GLU A 1 81 ? 13.473 -9.797 -23.586 1.00 94.00 81 GLU A N 1
ATOM 645 C CA . GLU A 1 81 ? 13.402 -11.266 -23.522 1.00 94.00 81 GLU A CA 1
ATOM 646 C C . GLU A 1 81 ? 12.446 -11.758 -22.423 1.00 94.00 81 GLU A C 1
ATOM 648 O O . GLU A 1 81 ? 11.646 -12.676 -22.622 1.00 94.00 81 GLU A O 1
ATOM 653 N N . ILE A 1 82 ? 12.464 -11.103 -21.260 1.00 92.94 82 ILE A N 1
ATOM 654 C CA . ILE A 1 82 ? 11.589 -11.440 -20.131 1.00 92.94 82 ILE A CA 1
ATOM 655 C C . ILE A 1 82 ? 10.163 -10.882 -20.332 1.00 92.94 82 ILE A C 1
ATOM 657 O O . ILE A 1 82 ? 9.248 -11.290 -19.619 1.00 92.94 82 ILE A O 1
ATOM 661 N N . GLY A 1 83 ? 9.908 -10.047 -21.344 1.00 90.25 83 GLY A N 1
ATOM 662 C CA . GLY A 1 83 ? 8.591 -9.448 -21.614 1.00 90.25 83 GLY A CA 1
ATOM 663 C C . GLY A 1 83 ? 8.291 -8.190 -20.787 1.00 90.25 83 GLY A C 1
ATOM 664 O O . GLY A 1 83 ? 7.149 -7.752 -20.689 1.00 90.25 83 GLY A O 1
ATOM 665 N N . CYS A 1 84 ? 9.317 -7.590 -20.191 1.00 93.44 84 CYS A N 1
ATOM 666 C CA . CYS A 1 84 ? 9.252 -6.330 -19.466 1.00 93.44 84 CYS A CA 1
ATOM 667 C C . CYS A 1 84 ? 9.451 -5.117 -20.393 1.00 93.44 84 CYS A C 1
ATOM 669 O O . CYS A 1 84 ? 10.135 -5.163 -21.413 1.00 93.44 84 CYS A O 1
ATOM 671 N N . SER A 1 85 ? 8.900 -3.966 -19.994 1.00 92.00 85 SER A N 1
ATOM 672 C CA . SER A 1 85 ? 9.160 -2.697 -20.692 1.00 92.00 85 SER A CA 1
ATOM 673 C C . SER A 1 85 ? 10.629 -2.248 -20.558 1.00 92.00 85 SER A C 1
ATOM 675 O O . SER A 1 85 ? 11.277 -2.585 -19.568 1.00 92.00 85 SER A O 1
ATOM 677 N N . PRO A 1 86 ? 11.172 -1.434 -21.476 1.00 91.31 86 PRO A N 1
ATOM 678 C CA . PRO A 1 86 ? 12.515 -0.873 -21.318 1.00 91.31 86 PRO A CA 1
ATOM 679 C C . PRO A 1 86 ? 12.575 0.192 -20.206 1.00 91.31 86 PRO A C 1
ATOM 681 O O . PRO A 1 86 ? 11.560 0.799 -19.844 1.00 91.31 86 PRO A O 1
ATOM 684 N N . MET A 1 87 ? 13.772 0.457 -19.681 1.00 88.81 87 MET A N 1
ATOM 685 C CA . MET A 1 87 ? 14.040 1.586 -18.787 1.00 88.81 87 MET A CA 1
ATOM 686 C C . MET A 1 87 ? 13.954 2.913 -19.542 1.00 88.81 87 MET A C 1
ATOM 688 O O . MET A 1 87 ? 14.614 3.126 -20.560 1.00 88.81 87 MET A O 1
ATOM 692 N N . LYS A 1 88 ? 13.168 3.845 -19.003 1.00 84.00 88 LYS A N 1
ATOM 693 C CA . LYS A 1 88 ? 13.014 5.205 -19.521 1.00 84.00 88 LYS A CA 1
ATOM 694 C C . LYS A 1 88 ? 13.740 6.163 -18.592 1.00 84.00 88 LYS A C 1
ATOM 696 O O . LYS A 1 88 ? 13.296 6.388 -17.477 1.00 84.00 88 LYS A O 1
ATOM 701 N N . LEU A 1 89 ? 14.843 6.730 -19.068 1.00 78.44 89 LEU A N 1
ATOM 702 C CA . LEU A 1 89 ? 15.655 7.665 -18.280 1.00 78.44 89 LEU A CA 1
ATOM 703 C C . LEU A 1 89 ? 15.400 9.134 -18.620 1.00 78.44 89 LEU A C 1
ATOM 705 O O . LEU A 1 89 ? 15.861 10.026 -17.910 1.00 78.44 89 LEU A O 1
ATOM 709 N N . HIS A 1 90 ? 14.682 9.405 -19.711 1.00 72.00 90 HIS A N 1
ATOM 710 C CA . HIS A 1 90 ? 14.352 10.773 -20.078 1.00 72.00 90 HIS A CA 1
ATOM 711 C C . HIS A 1 90 ? 13.385 11.358 -19.039 1.00 72.00 90 HIS A C 1
ATOM 713 O O . HIS A 1 90 ? 12.365 10.749 -18.734 1.00 72.00 90 HIS A O 1
ATOM 719 N N . ALA A 1 91 ? 13.716 12.540 -18.513 1.00 68.94 91 ALA A N 1
ATOM 720 C CA . ALA A 1 91 ? 12.910 13.294 -17.547 1.00 68.94 91 ALA A CA 1
ATOM 721 C C . ALA A 1 91 ? 12.747 12.682 -16.135 1.00 68.94 91 ALA A C 1
ATOM 723 O O . ALA A 1 91 ? 11.844 13.088 -15.407 1.00 68.94 91 ALA A O 1
ATOM 724 N N . LEU A 1 92 ? 13.626 11.768 -15.703 1.00 78.62 92 LEU A N 1
ATOM 725 C CA . LEU A 1 92 ? 13.660 11.333 -14.300 1.00 78.62 92 LEU A CA 1
ATOM 726 C C . LEU A 1 92 ? 14.405 12.350 -13.424 1.00 78.62 92 LEU A C 1
ATOM 728 O O . LEU A 1 92 ? 15.635 12.451 -13.489 1.00 78.62 92 LEU A O 1
ATOM 732 N N . GLY A 1 93 ? 13.657 13.065 -12.580 1.00 80.06 93 GLY A N 1
ATOM 733 C CA . GLY A 1 93 ? 14.221 13.883 -11.505 1.00 80.06 93 GLY A CA 1
ATOM 734 C C . GLY A 1 93 ? 14.970 13.023 -10.486 1.00 80.06 93 GLY A C 1
ATOM 735 O O . GLY A 1 93 ? 14.620 11.860 -10.272 1.00 80.06 93 GLY A O 1
ATOM 736 N N . GLU A 1 94 ? 16.004 13.580 -9.859 1.00 83.25 94 GLU A N 1
ATOM 737 C CA . GLU A 1 94 ? 16.898 12.849 -8.955 1.00 83.25 94 GLU A CA 1
ATOM 738 C C . GLU A 1 94 ? 16.155 12.160 -7.807 1.00 83.25 94 GLU A C 1
ATOM 740 O O . GLU A 1 94 ? 16.308 10.954 -7.598 1.00 83.25 94 GLU A O 1
ATOM 745 N N . HIS A 1 95 ? 15.232 12.882 -7.172 1.00 84.06 95 HIS A N 1
ATOM 746 C CA . HIS A 1 95 ? 14.404 12.390 -6.066 1.00 84.06 95 HIS A CA 1
ATOM 747 C C . HIS A 1 95 ? 13.518 11.194 -6.467 1.00 84.06 95 HIS A C 1
ATOM 749 O O . HIS A 1 95 ? 13.109 10.399 -5.625 1.00 84.06 95 HIS A O 1
ATOM 755 N N . SER A 1 96 ? 13.216 11.042 -7.762 1.00 84.19 96 SER A N 1
ATOM 756 C CA . SER A 1 96 ? 12.365 9.969 -8.292 1.00 84.19 96 SER A CA 1
ATOM 757 C C . SER A 1 96 ? 13.148 8.746 -8.771 1.00 84.19 96 SER A C 1
ATOM 759 O O . SER A 1 96 ? 12.543 7.698 -8.988 1.00 84.19 96 SER A O 1
ATOM 761 N N . ARG A 1 97 ? 14.478 8.830 -8.927 1.00 88.06 97 ARG A N 1
ATOM 762 C CA . ARG A 1 97 ? 15.293 7.726 -9.474 1.00 88.06 97 ARG A CA 1
ATOM 763 C C . ARG A 1 97 ? 15.236 6.475 -8.601 1.00 88.06 97 ARG A C 1
ATOM 765 O O . ARG A 1 97 ? 15.076 5.378 -9.128 1.00 88.06 97 ARG A O 1
ATOM 772 N N . SER A 1 98 ? 15.321 6.647 -7.280 1.00 87.75 98 SER A N 1
ATOM 773 C CA . SER A 1 98 ? 15.243 5.539 -6.316 1.00 87.75 98 SER A CA 1
ATOM 774 C C . SER A 1 98 ? 13.885 4.839 -6.374 1.00 87.75 98 SER A C 1
ATOM 776 O O . SER A 1 98 ? 13.818 3.618 -6.499 1.00 87.75 98 SER A O 1
ATOM 778 N N . PHE A 1 99 ? 12.798 5.616 -6.363 1.00 89.25 99 PHE A N 1
ATOM 779 C CA . PHE A 1 99 ? 11.445 5.077 -6.470 1.00 89.25 99 PHE A CA 1
ATOM 780 C C . PHE A 1 99 ? 11.225 4.353 -7.803 1.00 89.25 99 PHE A C 1
ATOM 782 O O . PHE A 1 99 ? 10.795 3.204 -7.808 1.00 89.25 99 PHE A O 1
ATOM 789 N N . TYR A 1 100 ? 11.599 4.982 -8.920 1.00 90.88 100 TYR A N 1
ATOM 790 C CA . TYR A 1 100 ? 11.492 4.387 -10.251 1.00 90.88 100 TYR A CA 1
ATOM 791 C C . TYR A 1 100 ? 12.271 3.070 -10.358 1.00 90.88 100 TYR A C 1
ATOM 793 O O . TYR A 1 100 ? 11.765 2.092 -10.902 1.00 90.88 100 TYR A O 1
ATOM 801 N N . GLY A 1 101 ? 13.491 3.023 -9.812 1.00 90.69 101 GLY A N 1
ATOM 802 C CA . GLY A 1 101 ? 14.295 1.802 -9.765 1.00 90.69 101 GLY A CA 1
ATOM 803 C C . GLY A 1 101 ? 13.615 0.685 -8.971 1.00 90.69 101 GLY A C 1
ATOM 804 O O . GLY A 1 101 ? 13.531 -0.441 -9.459 1.00 90.69 101 GLY A O 1
ATOM 805 N N . LYS A 1 102 ? 13.071 1.001 -7.788 1.00 91.56 102 LYS A N 1
ATOM 806 C CA . LYS A 1 102 ? 12.324 0.044 -6.953 1.00 91.56 102 LYS A CA 1
ATOM 807 C C . LYS A 1 102 ? 11.084 -0.489 -7.663 1.00 91.56 102 LYS A C 1
ATOM 809 O O . LYS A 1 102 ? 10.902 -1.699 -7.739 1.00 91.56 102 LYS A O 1
ATOM 814 N N . GLU A 1 103 ? 10.275 0.399 -8.232 1.00 90.81 103 GLU A N 1
ATOM 815 C CA . GLU A 1 103 ? 9.082 0.019 -8.990 1.00 90.81 103 GLU A CA 1
AT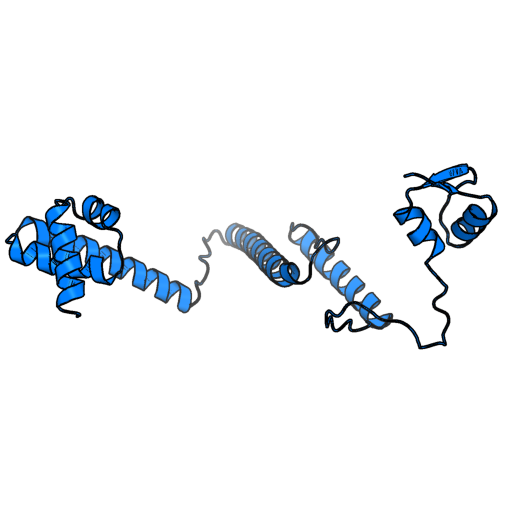OM 816 C C . GLU A 1 103 ? 9.452 -0.869 -10.184 1.00 90.81 103 GLU A C 1
ATOM 818 O O . GLU A 1 103 ? 8.782 -1.860 -10.479 1.00 90.81 103 GLU A O 1
ATOM 823 N N . LYS A 1 104 ? 10.559 -0.548 -10.866 1.00 92.94 104 LYS A N 1
ATOM 824 C CA . LYS A 1 104 ? 11.019 -1.332 -12.006 1.00 92.94 104 LYS A CA 1
ATOM 825 C C . LYS A 1 104 ? 11.434 -2.744 -11.603 1.00 92.94 104 LYS A C 1
ATOM 827 O O . LYS A 1 104 ? 11.038 -3.689 -12.281 1.00 92.94 104 LYS A O 1
ATOM 832 N N . LEU A 1 105 ? 12.186 -2.879 -10.512 1.00 93.12 105 LEU A N 1
ATOM 833 C CA . LEU A 1 105 ? 12.576 -4.171 -9.948 1.00 93.12 105 LEU A CA 1
ATOM 834 C C . LEU A 1 105 ? 11.358 -4.998 -9.534 1.00 93.12 105 LEU A C 1
ATOM 836 O O . LEU A 1 105 ? 11.301 -6.180 -9.856 1.00 93.12 105 LEU A O 1
ATOM 840 N N . GLN A 1 106 ? 10.366 -4.374 -8.895 1.00 91.12 106 GLN A N 1
ATOM 841 C CA . GLN A 1 106 ? 9.141 -5.059 -8.491 1.00 91.12 106 GLN A CA 1
ATOM 842 C C . GLN A 1 106 ? 8.387 -5.643 -9.694 1.00 91.12 106 GLN A C 1
ATOM 844 O O . GLN A 1 106 ? 8.046 -6.820 -9.689 1.00 91.12 106 GLN A O 1
ATOM 849 N N . ARG A 1 107 ? 8.209 -4.873 -10.775 1.00 91.62 107 ARG A N 1
ATOM 850 C CA . ARG A 1 107 ? 7.535 -5.378 -11.989 1.00 91.62 107 ARG A CA 1
ATOM 851 C C . ARG A 1 107 ? 8.290 -6.532 -12.652 1.00 91.62 107 ARG A C 1
ATOM 853 O O . ARG A 1 107 ? 7.671 -7.450 -13.185 1.00 91.62 107 ARG A O 1
ATOM 860 N N . VAL A 1 108 ? 9.625 -6.475 -12.649 1.00 94.44 108 VAL A N 1
ATOM 861 C CA . VAL A 1 108 ? 10.468 -7.569 -13.158 1.00 94.44 108 VAL A CA 1
ATOM 862 C C . VAL A 1 108 ? 10.279 -8.813 -12.296 1.00 94.44 108 VAL A C 1
ATOM 864 O O . VAL A 1 108 ? 10.047 -9.890 -12.839 1.00 94.44 108 VAL A O 1
ATOM 867 N N . HIS A 1 109 ? 10.317 -8.655 -10.973 1.00 92.50 109 HIS A N 1
ATOM 868 C CA . HIS A 1 109 ? 10.071 -9.733 -10.023 1.00 92.50 109 HIS A CA 1
ATOM 869 C C . HIS A 1 109 ? 8.699 -10.382 -10.250 1.00 92.50 109 HIS A C 1
ATOM 871 O O . HIS A 1 109 ? 8.634 -11.594 -10.418 1.00 92.50 109 HIS A O 1
ATOM 877 N N . GLU A 1 110 ? 7.627 -9.593 -10.350 1.00 91.75 110 GLU A N 1
ATOM 878 C CA . GLU A 1 110 ? 6.265 -10.082 -10.611 1.00 91.75 110 GLU A CA 1
ATOM 879 C C . GLU A 1 110 ? 6.164 -10.842 -11.944 1.00 91.75 110 GLU A C 1
ATOM 881 O O . GLU A 1 110 ? 5.633 -11.949 -11.981 1.00 91.75 110 GLU A O 1
ATOM 886 N N . THR A 1 111 ? 6.745 -10.305 -13.023 1.00 94.06 111 THR A N 1
ATOM 887 C CA . THR A 1 111 ? 6.707 -10.948 -14.352 1.00 94.06 111 THR A CA 1
ATOM 888 C C . THR A 1 111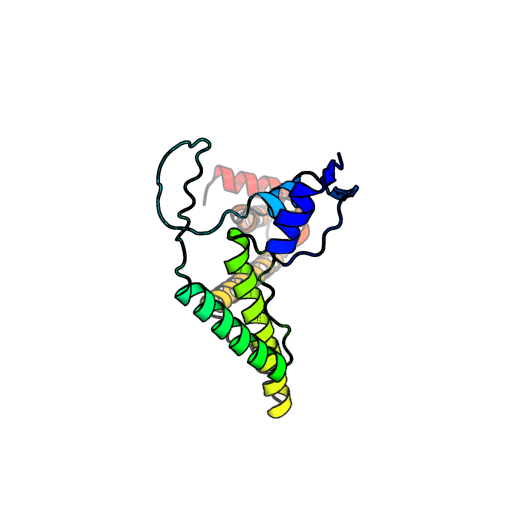 ? 7.453 -12.285 -14.361 1.00 94.06 111 THR A C 1
ATOM 890 O O . THR A 1 111 ? 6.998 -13.267 -14.947 1.00 94.06 111 THR A O 1
ATOM 893 N N . VAL A 1 112 ? 8.630 -12.335 -13.730 1.00 93.38 112 VAL A N 1
ATOM 894 C CA . VAL A 1 112 ? 9.431 -13.564 -13.642 1.00 93.38 112 VAL A CA 1
ATOM 895 C C . VAL A 1 112 ? 8.743 -14.583 -12.738 1.00 93.38 112 VAL A C 1
ATOM 897 O O . VAL A 1 112 ? 8.665 -15.756 -13.098 1.00 93.38 112 VAL A O 1
ATOM 900 N N . LYS A 1 113 ? 8.198 -14.137 -11.604 1.00 92.62 113 LYS A N 1
ATOM 901 C CA . LYS A 1 113 ? 7.420 -14.961 -10.679 1.00 92.62 113 LYS A CA 1
ATOM 902 C C . LYS A 1 113 ? 6.246 -15.625 -11.390 1.00 92.62 113 LYS A C 1
ATOM 904 O O . LYS A 1 113 ? 6.151 -16.843 -11.333 1.00 92.62 113 LYS A O 1
ATOM 909 N N . GLU A 1 114 ? 5.426 -14.866 -12.116 1.00 92.25 114 GLU A N 1
ATOM 910 C CA . GLU A 1 114 ? 4.287 -15.399 -12.878 1.00 92.25 114 GLU A CA 1
ATOM 911 C C . GLU A 1 114 ? 4.735 -16.462 -13.894 1.00 92.25 114 GLU A C 1
ATOM 913 O O . GLU A 1 114 ? 4.159 -17.545 -13.974 1.00 92.25 114 GLU A O 1
ATOM 918 N N . LYS A 1 115 ? 5.826 -16.210 -14.630 1.00 93.25 115 LYS A N 1
ATOM 919 C CA . LYS A 1 115 ? 6.385 -17.195 -15.569 1.00 93.25 115 LYS A CA 1
ATOM 920 C C . LYS A 1 115 ? 6.841 -18.481 -14.878 1.00 93.25 115 LYS A C 1
ATOM 922 O O . LYS A 1 115 ? 6.590 -19.561 -15.406 1.00 93.25 115 LYS A O 1
ATOM 927 N N . ILE A 1 116 ? 7.492 -18.384 -13.719 1.00 93.12 116 ILE A N 1
ATOM 928 C CA . ILE A 1 116 ? 7.934 -19.556 -12.950 1.00 93.12 116 ILE A CA 1
ATOM 929 C C . ILE A 1 116 ? 6.726 -20.318 -12.389 1.00 93.12 116 ILE A C 1
ATOM 931 O O . ILE A 1 116 ? 6.675 -21.538 -12.523 1.00 93.12 116 ILE A O 1
ATOM 935 N N . GLN A 1 117 ? 5.749 -19.612 -11.810 1.00 94.12 117 GLN A N 1
ATOM 936 C CA . GLN A 1 117 ? 4.500 -20.196 -11.307 1.00 94.12 117 GLN A CA 1
ATOM 937 C C . GLN A 1 117 ? 3.773 -20.980 -12.406 1.00 94.12 117 GLN A C 1
ATOM 939 O O . GLN A 1 117 ? 3.350 -22.108 -12.173 1.00 94.12 117 GLN A O 1
ATOM 944 N N . ASN A 1 118 ? 3.707 -20.425 -13.621 1.00 93.06 118 ASN A N 1
ATOM 945 C CA . ASN A 1 118 ? 3.078 -21.075 -14.771 1.00 93.06 118 ASN A CA 1
ATOM 946 C C . ASN A 1 118 ? 3.801 -22.355 -15.217 1.00 93.06 118 ASN A C 1
ATOM 948 O O . ASN A 1 118 ? 3.146 -23.299 -15.641 1.00 93.06 118 ASN A O 1
ATOM 952 N N . VAL A 1 119 ? 5.136 -22.403 -15.141 1.00 95.25 119 VAL A N 1
ATOM 953 C CA . VAL A 1 119 ? 5.917 -23.598 -15.520 1.00 95.25 119 VAL A CA 1
ATOM 954 C C . VAL A 1 119 ? 5.850 -24.685 -14.448 1.00 95.25 119 VAL A C 1
ATOM 956 O O . VAL A 1 119 ? 5.849 -25.868 -14.774 1.00 95.25 119 VAL A O 1
ATOM 959 N N . LEU A 1 120 ? 5.836 -24.291 -13.174 1.00 94.44 120 LEU A N 1
ATOM 960 C CA . LEU A 1 120 ? 5.846 -25.217 -12.042 1.00 94.44 120 LEU A CA 1
ATOM 961 C C . LEU A 1 120 ? 4.444 -25.604 -11.550 1.00 94.44 120 LEU A C 1
ATOM 963 O O . LEU A 1 120 ? 4.343 -26.478 -10.695 1.00 94.44 120 LEU A O 1
ATOM 967 N N . GLU A 1 121 ? 3.391 -24.953 -12.048 1.00 91.19 121 GLU A N 1
ATOM 968 C CA . GLU A 1 121 ? 1.998 -25.127 -11.610 1.00 91.19 121 GLU A CA 1
ATOM 969 C C . GLU A 1 121 ? 1.806 -24.929 -10.090 1.00 91.19 121 GLU A C 1
ATOM 971 O O . GLU A 1 121 ? 0.973 -25.573 -9.453 1.00 91.19 121 GLU A O 1
ATOM 976 N N . VAL A 1 122 ? 2.578 -24.017 -9.487 1.00 91.44 122 VAL A N 1
ATOM 977 C CA . VAL A 1 122 ? 2.506 -23.693 -8.051 1.00 91.44 122 VAL A CA 1
ATOM 978 C C . VAL A 1 122 ? 2.324 -22.201 -7.828 1.00 91.44 122 VAL A C 1
ATOM 980 O O . VAL A 1 122 ? 2.915 -21.379 -8.526 1.00 91.44 122 VAL A O 1
ATOM 983 N N . ASP A 1 123 ? 1.564 -21.842 -6.795 1.00 85.69 123 ASP A N 1
ATOM 984 C CA . ASP A 1 123 ? 1.506 -20.463 -6.321 1.00 85.69 123 ASP A CA 1
ATOM 985 C C . ASP A 1 123 ? 2.708 -20.168 -5.411 1.00 85.69 123 ASP A C 1
ATOM 987 O O . ASP A 1 123 ? 2.754 -20.537 -4.236 1.00 85.69 123 ASP A O 1
ATOM 991 N N . LEU A 1 124 ? 3.721 -19.515 -5.978 1.00 80.81 124 LEU A N 1
ATOM 992 C CA . LEU A 1 124 ? 4.829 -18.938 -5.220 1.00 80.81 124 LEU A CA 1
ATOM 993 C C . LEU A 1 124 ? 4.336 -17.749 -4.389 1.00 80.81 124 LEU A C 1
ATOM 995 O O . LEU A 1 124 ? 4.164 -16.647 -4.909 1.00 80.81 124 LEU A O 1
ATOM 999 N N . GLN A 1 125 ? 4.152 -17.939 -3.086 1.00 77.00 125 GLN A N 1
ATOM 1000 C CA . GLN A 1 125 ? 3.956 -16.807 -2.187 1.00 77.00 125 GLN A CA 1
ATOM 1001 C C . GLN A 1 125 ? 5.259 -16.018 -2.055 1.00 77.00 125 GLN A C 1
ATOM 1003 O O . GLN A 1 125 ? 6.346 -16.588 -1.986 1.00 77.00 125 GLN A O 1
ATOM 1008 N N . GLU A 1 126 ? 5.155 -14.691 -2.023 1.00 70.12 126 GLU A N 1
ATOM 1009 C CA . GLU A 1 126 ? 6.304 -13.868 -1.658 1.00 70.12 126 GLU A CA 1
ATOM 1010 C C . GLU A 1 126 ? 6.697 -14.176 -0.218 1.00 70.12 126 GLU A C 1
ATOM 1012 O O . GLU A 1 126 ? 5.865 -14.101 0.694 1.00 70.12 126 GLU A O 1
ATOM 1017 N N . GLU A 1 127 ? 7.973 -14.496 -0.004 1.00 62.59 127 GLU A N 1
ATOM 1018 C CA . GLU A 1 127 ? 8.551 -14.452 1.328 1.00 62.59 127 GLU A CA 1
ATOM 1019 C C . GLU A 1 127 ? 8.532 -13.000 1.797 1.00 62.59 127 GLU A C 1
ATOM 1021 O O . GLU A 1 127 ? 9.453 -12.220 1.564 1.00 62.59 127 GLU A O 1
ATOM 1026 N N . LYS A 1 128 ? 7.437 -12.628 2.463 1.00 64.50 128 LYS A N 1
ATOM 1027 C CA . LYS A 1 128 ? 7.362 -11.379 3.211 1.00 64.50 128 LYS A CA 1
ATOM 1028 C C . LYS A 1 128 ? 8.551 -11.345 4.157 1.00 64.50 128 LYS A C 1
ATOM 1030 O O . LYS A 1 128 ? 8.800 -12.325 4.872 1.00 64.50 128 LYS A O 1
ATOM 1035 N N . ASN A 1 129 ? 9.285 -10.239 4.150 1.00 70.38 129 ASN A N 1
ATOM 1036 C CA . ASN A 1 129 ? 10.423 -10.088 5.045 1.00 70.38 129 ASN A CA 1
ATOM 1037 C C . ASN A 1 129 ? 9.955 -10.216 6.512 1.00 70.38 129 ASN A C 1
ATOM 1039 O O . ASN A 1 129 ? 8.772 -10.044 6.830 1.00 70.38 129 ASN A O 1
ATOM 1043 N N . ASP A 1 130 ? 10.873 -10.528 7.428 1.00 68.44 130 ASP A N 1
ATOM 1044 C CA . ASP A 1 130 ? 10.523 -10.741 8.841 1.00 68.44 130 ASP A CA 1
ATOM 1045 C C . ASP A 1 130 ? 9.820 -9.524 9.465 1.00 68.44 130 ASP A C 1
ATOM 1047 O O . ASP A 1 130 ? 8.977 -9.664 10.355 1.00 68.44 130 ASP A O 1
ATOM 1051 N N . VAL A 1 131 ? 10.101 -8.324 8.946 1.00 69.88 131 VAL A N 1
ATOM 1052 C CA . VAL A 1 131 ? 9.460 -7.076 9.367 1.00 69.88 131 VAL A CA 1
ATOM 1053 C C . VAL A 1 131 ? 7.982 -7.060 8.971 1.00 69.88 131 VAL A C 1
ATOM 1055 O O . VAL A 1 131 ? 7.137 -6.839 9.835 1.00 69.88 131 VAL A O 1
ATOM 1058 N N . GLU A 1 132 ? 7.641 -7.356 7.721 1.00 72.31 132 GLU A N 1
ATOM 1059 C CA . GLU A 1 132 ? 6.271 -7.438 7.211 1.00 72.31 132 GLU A CA 1
ATOM 1060 C C . GLU A 1 132 ? 5.492 -8.551 7.900 1.00 72.31 132 GLU A C 1
ATOM 1062 O O . GLU A 1 132 ? 4.363 -8.320 8.329 1.00 72.31 132 GLU A O 1
ATOM 1067 N N . LYS A 1 133 ? 6.107 -9.724 8.107 1.00 76.06 133 LYS A N 1
ATOM 1068 C CA . LYS A 1 133 ? 5.510 -10.798 8.916 1.00 76.06 133 LYS A CA 1
ATOM 1069 C C . LYS A 1 133 ? 5.190 -10.310 10.332 1.00 76.06 133 LYS A C 1
ATOM 1071 O O . LYS A 1 133 ? 4.097 -10.564 10.837 1.00 76.06 133 LYS A O 1
ATOM 1076 N N . SER A 1 134 ? 6.103 -9.564 10.961 1.00 73.19 134 SER A N 1
ATOM 1077 C CA . SER A 1 134 ? 5.879 -9.003 12.300 1.00 73.19 134 SER A CA 1
ATOM 1078 C C . SER A 1 134 ? 4.766 -7.950 12.329 1.00 73.19 134 SER A C 1
ATOM 1080 O O . SER A 1 134 ? 3.989 -7.908 13.283 1.00 73.19 134 SER A O 1
ATOM 1082 N N . VAL A 1 135 ? 4.662 -7.113 11.292 1.00 78.25 135 VAL A N 1
ATOM 1083 C CA . VAL A 1 135 ? 3.628 -6.076 11.175 1.00 78.25 135 VAL A CA 1
ATOM 1084 C C . VAL A 1 135 ? 2.260 -6.720 10.976 1.00 78.25 135 VAL A C 1
ATOM 1086 O O . VAL A 1 135 ? 1.319 -6.353 11.676 1.00 78.25 135 VAL A O 1
ATOM 1089 N N . ILE A 1 136 ? 2.168 -7.725 10.102 1.00 78.06 136 ILE A N 1
ATOM 1090 C CA . ILE A 1 136 ? 0.936 -8.486 9.861 1.00 78.06 136 ILE A CA 1
ATOM 1091 C C . ILE A 1 136 ? 0.472 -9.168 11.148 1.00 78.06 136 ILE A C 1
ATOM 1093 O O . ILE A 1 136 ? -0.669 -8.980 11.566 1.00 78.06 136 ILE A O 1
ATOM 1097 N N . LYS A 1 137 ? 1.374 -9.862 11.848 1.00 80.69 137 LYS A N 1
ATOM 1098 C CA . LYS A 1 137 ? 1.043 -10.503 13.126 1.00 80.69 137 LYS A CA 1
ATOM 1099 C C . LYS A 1 137 ? 0.539 -9.494 14.166 1.00 80.69 137 LYS A C 1
ATOM 1101 O O . LYS A 1 137 ? -0.464 -9.740 14.826 1.00 80.69 137 LYS A O 1
ATOM 1106 N N . LYS A 1 138 ? 1.187 -8.327 14.281 1.00 83.25 138 LYS A N 1
ATOM 1107 C CA . LYS A 1 138 ? 0.736 -7.248 15.179 1.00 83.25 138 LYS A CA 1
ATOM 1108 C C . LYS A 1 138 ? -0.650 -6.717 14.804 1.00 83.25 138 LYS A C 1
ATOM 1110 O O . LYS A 1 138 ? -1.416 -6.388 15.706 1.00 83.25 138 LYS A O 1
ATOM 1115 N N . SER A 1 139 ? -0.978 -6.623 13.512 1.00 83.62 139 SER A N 1
ATOM 1116 C CA . SER A 1 139 ? -2.328 -6.230 13.088 1.00 83.62 139 SER A CA 1
ATOM 1117 C C . SER A 1 139 ? -3.378 -7.282 13.440 1.00 83.62 139 SER A C 1
ATOM 1119 O O . SER 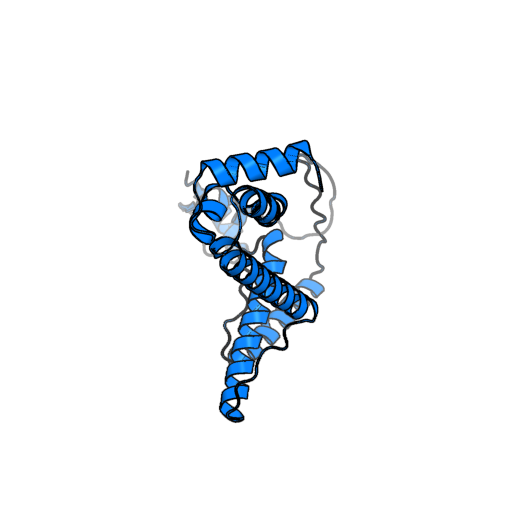A 1 139 ? -4.406 -6.927 14.008 1.00 83.62 139 SER A O 1
ATOM 1121 N N . GLU A 1 140 ? -3.088 -8.567 13.223 1.00 89.38 140 GLU A N 1
ATOM 1122 C CA . GLU A 1 140 ? -4.001 -9.660 13.583 1.00 89.38 140 GLU A CA 1
ATOM 1123 C C . GLU A 1 140 ? -4.266 -9.713 15.092 1.00 89.38 140 GLU A C 1
ATOM 1125 O O . GLU A 1 140 ? -5.396 -9.928 15.530 1.00 89.38 140 GLU A O 1
ATOM 1130 N N . ASP A 1 141 ? -3.232 -9.506 15.907 1.00 89.44 141 ASP A N 1
ATOM 1131 C CA . ASP A 1 141 ? -3.373 -9.493 17.362 1.00 89.44 141 ASP A CA 1
ATOM 1132 C C . ASP A 1 141 ? -4.189 -8.283 17.848 1.00 89.44 141 ASP A C 1
ATOM 1134 O O . ASP A 1 141 ? -4.954 -8.398 18.810 1.00 89.44 141 ASP A O 1
ATOM 1138 N N . LEU A 1 142 ? -4.094 -7.141 17.157 1.00 88.38 142 LEU A N 1
ATOM 1139 C CA . LEU A 1 142 ? -4.935 -5.980 17.439 1.00 88.38 142 LEU A CA 1
ATOM 1140 C C . LEU A 1 142 ? -6.409 -6.253 17.107 1.00 88.38 142 LEU A C 1
ATOM 1142 O O . LEU A 1 142 ? -7.282 -5.892 17.898 1.00 88.38 142 LEU A O 1
ATOM 1146 N N . ASP A 1 143 ? -6.692 -6.912 15.984 1.00 89.69 143 ASP A N 1
ATOM 1147 C CA . ASP A 1 143 ? -8.059 -7.275 15.599 1.00 89.69 143 ASP A CA 1
ATOM 1148 C C . ASP A 1 143 ? -8.679 -8.262 16.600 1.00 89.69 143 ASP A C 1
ATOM 1150 O O . ASP A 1 143 ? -9.796 -8.047 17.078 1.00 89.69 143 ASP A O 1
ATOM 1154 N N . LYS A 1 144 ? -7.914 -9.272 17.041 1.00 92.50 144 LYS A N 1
ATOM 1155 C CA . LYS A 1 144 ? -8.340 -10.187 18.117 1.00 92.50 144 LYS A CA 1
ATOM 1156 C C . LYS A 1 144 ? -8.656 -9.440 19.411 1.00 92.50 144 LYS A C 1
ATOM 1158 O O . LYS A 1 144 ? -9.668 -9.722 20.051 1.00 92.50 144 LYS A O 1
ATOM 1163 N N . LEU A 1 145 ? -7.812 -8.484 19.806 1.00 90.88 145 LEU A N 1
ATOM 1164 C CA . LEU A 1 145 ? -8.047 -7.670 21.001 1.00 90.88 145 LEU A CA 1
ATOM 1165 C C . LEU A 1 145 ? -9.357 -6.879 20.887 1.00 90.88 145 LEU A C 1
ATOM 1167 O O . LEU A 1 145 ? -10.127 -6.814 21.847 1.00 90.88 145 LEU A O 1
ATOM 1171 N N . VAL A 1 146 ? -9.627 -6.295 19.719 1.00 91.12 146 VAL A N 1
ATOM 1172 C CA . VAL A 1 146 ? -10.870 -5.562 19.454 1.00 91.12 146 VAL A CA 1
ATOM 1173 C C . VAL A 1 146 ? -12.085 -6.473 19.616 1.00 91.12 146 VAL A C 1
ATOM 1175 O O . VAL A 1 146 ? -13.059 -6.071 20.255 1.00 91.12 146 VAL A O 1
ATOM 1178 N N . ASP A 1 147 ? -12.029 -7.699 19.104 1.00 91.44 147 ASP A N 1
ATOM 1179 C CA . ASP A 1 147 ? -13.144 -8.641 19.213 1.00 91.44 147 ASP A CA 1
ATOM 1180 C C . ASP A 1 147 ? -13.348 -9.162 20.642 1.00 91.44 147 ASP A C 1
ATOM 1182 O O . ASP A 1 147 ? -14.488 -9.240 21.107 1.00 91.44 147 ASP A O 1
ATOM 1186 N N . ILE A 1 148 ? -12.269 -9.401 21.394 1.00 91.06 148 ILE A N 1
ATOM 1187 C CA . ILE A 1 148 ? -12.350 -9.721 22.830 1.00 91.06 148 ILE A CA 1
ATOM 1188 C C . ILE A 1 148 ? -13.044 -8.585 23.590 1.00 91.06 148 ILE A C 1
ATOM 1190 O O . ILE A 1 148 ? -13.972 -8.832 24.363 1.00 91.06 148 ILE A O 1
ATOM 1194 N N . ILE A 1 149 ? -12.643 -7.332 23.346 1.00 90.56 149 ILE A N 1
ATOM 1195 C CA . ILE A 1 149 ? -13.257 -6.171 24.000 1.00 90.56 149 ILE A CA 1
ATOM 1196 C C . ILE A 1 149 ? -14.744 -6.079 23.642 1.00 90.56 149 ILE A C 1
ATOM 1198 O O . ILE A 1 149 ? -15.559 -5.872 24.538 1.00 90.56 149 ILE A O 1
ATOM 1202 N N . LYS A 1 150 ? -15.130 -6.259 22.370 1.00 91.06 150 LYS A N 1
ATOM 1203 C CA . LYS A 1 150 ? -16.548 -6.245 21.959 1.00 91.06 150 LYS A CA 1
ATOM 1204 C C . LYS A 1 150 ? -17.373 -7.286 22.715 1.00 91.06 150 LYS A C 1
ATOM 1206 O O . LYS A 1 150 ? -18.439 -6.949 23.229 1.00 91.06 150 LYS A O 1
ATOM 1211 N N . ASN A 1 151 ? -16.873 -8.517 22.804 1.00 90.00 151 ASN A N 1
ATOM 1212 C CA . ASN A 1 151 ? -17.575 -9.610 23.471 1.00 90.00 151 ASN A CA 1
ATOM 1213 C C . ASN A 1 151 ? -17.769 -9.313 24.964 1.00 90.00 151 ASN A C 1
ATOM 1215 O O . ASN A 1 151 ? -18.886 -9.392 25.474 1.00 90.00 151 ASN A O 1
ATOM 1219 N N . GLU A 1 152 ? -16.717 -8.860 25.643 1.00 89.56 152 GLU A N 1
ATOM 1220 C CA . GLU A 1 152 ? -16.757 -8.506 27.067 1.00 89.56 152 GLU A CA 1
ATOM 1221 C C . GLU A 1 152 ? -17.613 -7.262 27.366 1.00 89.56 152 GLU A C 1
ATOM 1223 O O . GLU A 1 152 ? -18.232 -7.154 28.429 1.00 89.56 152 GLU A O 1
ATOM 1228 N N . LEU A 1 153 ? -17.710 -6.306 26.437 1.00 88.50 153 LEU A N 1
ATOM 1229 C CA . LEU A 1 153 ? -18.554 -5.120 26.621 1.00 88.50 153 LEU A CA 1
ATOM 1230 C C . LEU A 1 153 ? -20.043 -5.474 26.736 1.00 88.50 153 LEU A C 1
ATOM 1232 O O . LEU A 1 153 ? -20.771 -4.774 27.442 1.00 88.50 153 LEU A O 1
ATOM 1236 N N . SER A 1 154 ? -20.492 -6.548 26.084 1.00 80.31 154 SER A N 1
ATOM 1237 C CA . SER A 1 154 ? -21.902 -6.960 26.065 1.00 80.31 154 SER A CA 1
ATOM 1238 C C . SER A 1 154 ? -22.427 -7.441 27.428 1.00 80.31 154 SER A C 1
ATOM 1240 O O . SER A 1 154 ? -23.596 -7.226 27.743 1.00 80.31 154 SER A O 1
ATOM 1242 N N . GLY A 1 155 ? -21.558 -8.026 28.261 1.00 81.38 155 GLY A N 1
ATOM 1243 C CA . GLY A 1 155 ? -21.927 -8.642 29.542 1.00 81.38 155 GLY A CA 1
ATOM 1244 C C . GLY A 1 155 ? -21.511 -7.861 30.792 1.00 81.38 155 GLY A C 1
ATOM 1245 O O . GLY A 1 155 ? -21.706 -8.339 31.908 1.00 81.38 155 GLY A O 1
ATOM 1246 N N . THR A 1 156 ? -20.903 -6.681 30.646 1.00 87.75 156 THR A N 1
ATOM 1247 C CA . THR A 1 156 ? -20.260 -5.971 31.763 1.00 87.75 156 THR A CA 1
ATOM 1248 C C . THR A 1 156 ? -20.994 -4.706 32.209 1.00 87.75 156 THR A C 1
ATOM 1250 O O . THR A 1 156 ? -21.767 -4.087 31.480 1.00 87.75 156 THR A O 1
ATOM 1253 N N . SER A 1 157 ? -20.742 -4.288 33.456 1.00 90.06 157 SER A N 1
ATOM 1254 C CA . SER A 1 157 ? -21.333 -3.070 34.019 1.00 90.06 157 SER A CA 1
ATOM 1255 C C . SER A 1 157 ? -20.829 -1.811 33.311 1.00 90.06 157 SER A C 1
ATOM 1257 O O . SER A 1 157 ? -19.685 -1.738 32.861 1.00 90.06 157 SER A O 1
ATOM 1259 N N . ARG A 1 158 ? -21.642 -0.748 33.298 1.00 86.06 158 ARG A N 1
ATOM 1260 C CA . ARG A 1 158 ? -21.309 0.507 32.601 1.00 86.06 158 ARG A CA 1
ATOM 1261 C C . ARG A 1 158 ? -19.987 1.144 33.047 1.00 86.06 158 ARG A C 1
ATOM 1263 O O . ARG A 1 158 ? -19.304 1.775 32.245 1.00 86.06 158 ARG A O 1
ATOM 1270 N N . ARG A 1 159 ? -19.608 0.980 34.320 1.00 88.50 159 ARG A N 1
ATOM 1271 C CA . ARG A 1 159 ? -18.311 1.443 34.841 1.00 88.50 159 ARG A CA 1
ATOM 1272 C C . ARG A 1 159 ? -17.154 0.654 34.225 1.00 88.50 159 ARG A C 1
ATOM 1274 O O . ARG A 1 159 ? -16.190 1.271 33.781 1.00 88.50 159 ARG A O 1
ATOM 1281 N N . LYS A 1 160 ? -17.275 -0.675 34.167 1.00 89.12 160 LYS A N 1
ATOM 1282 C CA . LYS A 1 160 ? -16.270 -1.562 33.570 1.00 89.12 160 LYS A CA 1
ATOM 1283 C C . LYS A 1 160 ? -16.176 -1.347 32.057 1.00 89.12 160 LYS A C 1
ATOM 1285 O O . LYS A 1 160 ? -15.074 -1.236 31.540 1.00 89.12 160 LYS A O 1
ATOM 1290 N N . GLN A 1 161 ? -17.304 -1.126 31.380 1.00 90.69 161 GLN A N 1
ATOM 1291 C CA . GLN A 1 161 ? -17.325 -0.745 29.964 1.00 90.69 161 GLN A CA 1
ATOM 1292 C C . GLN A 1 161 ? -16.501 0.522 29.691 1.00 90.69 161 GLN A C 1
ATOM 1294 O O . GLN A 1 161 ? -15.683 0.548 28.779 1.00 90.69 161 GLN A O 1
ATOM 1299 N N . ILE A 1 162 ? -16.674 1.576 30.499 1.00 91.56 162 ILE A N 1
ATOM 1300 C CA . ILE A 1 162 ? -15.902 2.822 30.350 1.00 91.56 162 ILE A CA 1
ATOM 1301 C C . ILE A 1 162 ? -14.401 2.585 30.564 1.00 91.56 162 ILE A C 1
ATOM 1303 O O . ILE A 1 162 ? -13.602 3.181 29.849 1.00 91.56 162 ILE A O 1
ATOM 1307 N N . GLN A 1 163 ? -14.021 1.727 31.516 1.00 90.75 163 GLN A N 1
ATOM 1308 C CA . GLN A 1 163 ? -12.619 1.354 31.728 1.00 90.75 163 GLN A CA 1
ATOM 1309 C C . GLN A 1 163 ? -12.059 0.568 30.542 1.00 90.75 163 GLN A C 1
ATOM 1311 O O . GLN A 1 163 ? -10.971 0.868 30.089 1.00 90.75 163 GLN A O 1
ATOM 1316 N N . MET A 1 164 ? -12.797 -0.386 29.979 1.00 92.50 164 MET A N 1
ATOM 1317 C CA . MET A 1 164 ? -12.325 -1.147 28.815 1.00 92.50 164 MET A CA 1
ATOM 1318 C C . MET A 1 164 ? -12.160 -0.265 27.571 1.00 92.50 164 MET A C 1
ATOM 1320 O O . MET A 1 164 ? -11.226 -0.445 26.794 1.00 92.50 164 MET A O 1
ATOM 1324 N N . LEU A 1 165 ? -13.022 0.743 27.409 1.00 93.25 165 LEU A N 1
ATOM 1325 C CA . LEU A 1 165 ? -12.925 1.724 26.327 1.00 93.25 165 LEU A CA 1
ATOM 1326 C C . LEU A 1 165 ? -11.709 2.666 26.449 1.00 93.25 165 LEU A C 1
ATOM 1328 O O . LEU A 1 165 ? -11.460 3.430 25.514 1.00 93.25 165 LEU A O 1
ATOM 1332 N N . THR A 1 166 ? -10.933 2.634 27.543 1.00 92.44 166 THR A N 1
ATOM 1333 C CA . THR A 1 166 ? -9.661 3.377 27.607 1.00 92.44 166 THR A CA 1
ATOM 1334 C C . THR A 1 166 ? -8.591 2.758 26.716 1.00 92.44 166 THR A C 1
ATOM 1336 O O . THR A 1 166 ? -7.736 3.490 26.233 1.00 92.44 166 THR A O 1
ATOM 1339 N N . ILE A 1 167 ? -8.671 1.454 26.428 1.00 91.06 167 ILE A N 1
ATOM 1340 C CA . ILE A 1 167 ? -7.732 0.748 25.547 1.00 91.06 167 ILE A CA 1
ATOM 1341 C C . ILE A 1 167 ? -7.762 1.337 24.126 1.00 91.06 167 ILE A C 1
ATOM 1343 O O . ILE A 1 167 ? -6.740 1.824 23.654 1.00 91.06 167 ILE A O 1
ATOM 1347 N N . PRO A 1 168 ? -8.906 1.401 23.416 1.00 91.06 168 PRO A N 1
ATOM 1348 C CA . PRO A 1 168 ? -8.926 2.057 22.111 1.00 91.06 168 PRO A CA 1
ATOM 1349 C C . PRO A 1 168 ? -8.669 3.573 22.204 1.00 91.06 168 PRO A C 1
ATOM 1351 O O . PRO A 1 168 ? -8.194 4.171 21.239 1.00 91.06 168 PRO A O 1
ATOM 1354 N N . ALA A 1 169 ? -8.938 4.213 23.350 1.00 89.19 169 ALA A N 1
ATOM 1355 C CA . ALA A 1 169 ? -8.585 5.617 23.559 1.00 89.19 169 ALA A CA 1
ATOM 1356 C C . ALA A 1 169 ? -7.062 5.843 23.650 1.00 89.19 169 ALA A C 1
ATOM 1358 O O . ALA A 1 169 ? -6.587 6.845 23.116 1.00 89.19 169 ALA A O 1
ATOM 1359 N N . SER A 1 170 ? -6.303 4.925 24.262 1.00 88.62 170 SER A N 1
ATOM 1360 C CA . SER A 1 170 ? -4.837 5.001 24.344 1.00 88.62 170 SER A CA 1
ATOM 1361 C C . SER A 1 170 ? -4.165 4.730 22.998 1.00 88.62 170 SER A C 1
ATOM 1363 O O . SER A 1 170 ? -3.143 5.333 22.686 1.00 88.62 170 SER A O 1
ATOM 1365 N N . LEU A 1 171 ? -4.806 3.932 22.138 1.00 88.25 171 LEU A N 1
ATOM 1366 C CA . LEU A 1 171 ? -4.420 3.741 20.735 1.00 88.25 171 LEU A CA 1
ATOM 1367 C C . LEU A 1 171 ? -4.737 4.951 19.837 1.00 88.25 171 LEU A C 1
ATOM 1369 O O . LEU A 1 171 ? -4.644 4.854 18.613 1.00 88.25 171 LEU A O 1
ATOM 1373 N N . MET A 1 172 ? -5.145 6.082 20.419 1.00 88.12 172 MET A N 1
ATOM 1374 C CA . MET A 1 172 ? -5.481 7.321 19.712 1.00 88.12 172 MET A CA 1
ATOM 1375 C C . MET A 1 172 ? -6.603 7.151 18.680 1.00 88.12 172 MET A C 1
ATOM 1377 O O . MET A 1 172 ? -6.675 7.878 17.686 1.00 88.12 172 MET A O 1
ATOM 1381 N N . TRP A 1 173 ? -7.523 6.205 18.898 1.00 92.56 173 TRP A N 1
ATOM 1382 C CA . TRP A 1 173 ? -8.676 6.068 18.015 1.00 92.56 173 TRP A CA 1
ATOM 1383 C C . TRP A 1 173 ? -9.613 7.268 18.157 1.00 92.56 173 TRP A C 1
ATOM 1385 O O . TRP A 1 173 ? -9.885 7.776 19.250 1.00 92.56 173 TRP A O 1
ATOM 1395 N N . SER A 1 174 ? -10.161 7.710 17.024 1.00 92.81 174 SER A N 1
ATOM 1396 C CA . SER A 1 174 ? -11.142 8.790 17.015 1.00 92.81 174 SER A CA 1
ATOM 1397 C C . SER A 1 174 ? -12.417 8.372 17.750 1.00 92.81 174 SER A C 1
ATOM 1399 O O . SER A 1 174 ? -12.814 7.205 17.738 1.00 92.81 174 SER A O 1
ATOM 1401 N N . ARG A 1 175 ? -13.122 9.342 18.346 1.00 92.12 175 ARG A N 1
ATOM 1402 C CA . ARG A 1 175 ? -14.399 9.075 19.032 1.00 92.12 175 ARG A CA 1
ATOM 1403 C C . ARG A 1 175 ? -15.400 8.356 18.138 1.00 92.12 175 ARG A C 1
ATOM 1405 O O . ARG A 1 175 ? -16.098 7.459 18.599 1.00 92.12 175 ARG A O 1
ATOM 1412 N N . ARG A 1 176 ? -15.444 8.756 16.865 1.00 95.00 176 ARG A N 1
ATOM 1413 C CA . ARG A 1 176 ? -16.300 8.154 15.845 1.00 95.00 176 ARG A CA 1
ATOM 1414 C C . ARG A 1 176 ? -15.952 6.681 15.634 1.00 95.00 176 ARG A C 1
ATOM 1416 O O . ARG A 1 176 ? -16.847 5.854 15.742 1.00 95.00 176 ARG A O 1
ATOM 1423 N N . LYS A 1 177 ? -14.663 6.363 15.458 1.00 94.69 177 LYS A N 1
ATOM 1424 C CA . LYS A 1 177 ? -14.186 4.985 15.289 1.00 94.69 177 LYS A CA 1
ATOM 1425 C C . LYS A 1 177 ? -14.565 4.114 16.488 1.00 94.69 177 LYS A C 1
ATOM 1427 O O . LYS A 1 177 ? -15.177 3.076 16.307 1.00 94.69 177 LYS A O 1
ATOM 1432 N N . ILE A 1 178 ? -14.295 4.563 17.716 1.00 94.00 178 ILE A N 1
ATOM 1433 C CA . ILE A 1 178 ? -14.639 3.799 18.932 1.00 94.00 178 ILE A CA 1
ATOM 1434 C C . ILE A 1 178 ? -16.155 3.568 19.030 1.00 94.00 178 ILE A C 1
ATOM 1436 O O . ILE A 1 178 ? -16.603 2.460 19.319 1.00 94.00 178 ILE A O 1
ATOM 1440 N N . LYS A 1 179 ? -16.953 4.610 18.772 1.00 94.12 179 LYS A N 1
ATOM 1441 C CA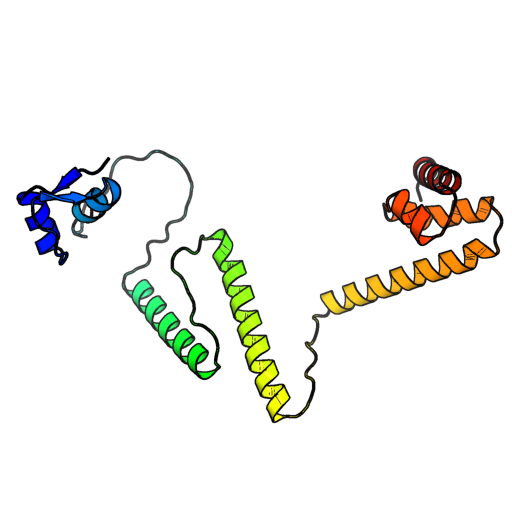 . LYS A 1 179 ? -18.417 4.534 18.812 1.00 94.12 179 LYS A CA 1
ATOM 1442 C C . LYS A 1 179 ? -18.958 3.503 17.818 1.00 94.12 179 LYS A C 1
ATOM 1444 O O . LYS A 1 179 ? 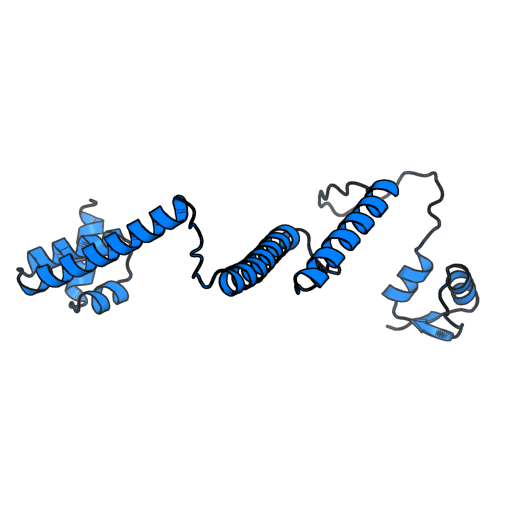-19.794 2.690 18.197 1.00 94.12 179 LYS A O 1
ATOM 1449 N N . GLU A 1 180 ? -18.485 3.555 16.575 1.00 93.94 180 GLU A N 1
ATOM 1450 C CA . GLU A 1 180 ? -18.923 2.679 15.484 1.00 93.94 180 GLU A CA 1
ATOM 1451 C C . GLU A 1 180 ? -18.426 1.239 15.684 1.00 93.94 180 GLU A C 1
ATOM 1453 O O . GLU A 1 180 ? -19.218 0.309 15.583 1.00 93.94 180 GLU A O 1
ATOM 1458 N N . THR A 1 181 ? -17.154 1.037 16.048 1.00 93.12 181 THR A N 1
ATOM 1459 C CA . THR A 1 181 ? -16.568 -0.304 16.211 1.00 93.12 181 THR A CA 1
ATOM 1460 C C . THR A 1 181 ? -17.161 -1.081 17.386 1.00 93.12 181 THR A C 1
ATOM 1462 O O . THR A 1 181 ? -17.375 -2.284 17.265 1.00 93.12 181 THR A O 1
ATOM 1465 N N . PHE A 1 182 ? -17.422 -0.423 18.519 1.00 91.75 182 PHE A N 1
ATOM 1466 C CA . PHE A 1 182 ? -17.917 -1.090 19.732 1.00 91.75 182 PHE A CA 1
ATOM 1467 C C . PHE A 1 182 ? -19.425 -0.914 19.958 1.00 91.75 182 PHE A C 1
ATOM 1469 O O . PHE A 1 182 ? -19.946 -1.405 20.954 1.00 91.75 182 PHE A O 1
ATOM 1476 N N . ASN A 1 183 ? -20.128 -0.209 19.062 1.00 91.38 183 ASN A N 1
ATOM 1477 C CA . ASN A 1 183 ? -21.558 0.098 19.169 1.00 91.38 183 ASN A CA 1
ATOM 1478 C C . ASN A 1 183 ? -21.960 0.689 20.539 1.00 91.38 183 ASN A C 1
ATOM 1480 O O . ASN A 1 183 ? -22.922 0.271 21.183 1.00 91.38 183 ASN A O 1
ATOM 1484 N N . VAL A 1 184 ? -21.188 1.668 21.016 1.00 90.94 184 VAL A N 1
ATOM 1485 C CA . VAL A 1 184 ? -21.381 2.301 22.333 1.00 90.94 184 VAL A CA 1
ATOM 1486 C C . VAL A 1 184 ? -21.898 3.732 22.214 1.00 90.94 184 VAL A C 1
ATOM 1488 O O . VAL A 1 184 ? -21.784 4.388 21.182 1.00 90.94 184 VAL A O 1
ATOM 1491 N N . SER A 1 185 ? -22.452 4.266 23.306 1.00 92.38 185 SER A N 1
ATOM 1492 C CA . SER A 1 185 ? -22.887 5.667 23.342 1.00 92.38 185 SER A CA 1
ATOM 1493 C C . SER A 1 185 ? -21.705 6.641 23.305 1.00 92.38 185 SER A C 1
ATOM 1495 O O . SER A 1 185 ? -20.662 6.400 23.915 1.00 92.38 185 SER A O 1
ATOM 1497 N N . ASP A 1 186 ? -21.910 7.802 22.682 1.00 93.69 186 ASP A N 1
ATOM 1498 C CA . ASP A 1 186 ? -20.901 8.866 22.606 1.00 93.69 186 ASP A CA 1
ATOM 1499 C C . ASP A 1 186 ? -20.462 9.367 23.998 1.00 93.69 186 ASP A C 1
ATOM 1501 O O . ASP A 1 186 ? -19.296 9.698 24.212 1.00 93.69 186 ASP A O 1
ATOM 1505 N N . TYR A 1 187 ? -21.374 9.343 24.977 1.00 93.94 187 TYR A N 1
ATOM 1506 C CA . TYR A 1 187 ? -21.066 9.643 26.376 1.00 93.94 187 TYR A CA 1
ATOM 1507 C C . TYR A 1 187 ? -20.004 8.697 26.954 1.00 93.94 187 TYR A C 1
ATOM 1509 O O . TYR A 1 187 ? -19.049 9.158 27.579 1.00 93.94 187 TYR A O 1
ATOM 1517 N N . SER A 1 188 ? -20.148 7.385 26.732 1.00 92.50 188 SER A N 1
ATOM 1518 C CA . SER A 1 188 ? -19.204 6.382 27.245 1.00 92.50 188 SER A CA 1
ATOM 1519 C C . SER A 1 188 ? -17.806 6.597 26.666 1.00 92.50 188 SER A C 1
ATOM 1521 O O . SER A 1 188 ? -16.829 6.557 27.410 1.00 92.50 188 SER A O 1
ATOM 1523 N N . VAL A 1 189 ? -17.717 6.922 25.372 1.00 94.69 189 VAL A N 1
ATOM 1524 C CA . VAL A 1 189 ? -16.443 7.206 24.696 1.00 94.69 189 VAL A CA 1
ATOM 1525 C C . VAL A 1 189 ? -15.784 8.473 25.247 1.00 94.69 189 VAL A C 1
ATOM 1527 O O . VAL A 1 189 ? -14.601 8.450 25.579 1.00 94.69 189 VAL A O 1
ATOM 1530 N N . ARG A 1 190 ? -16.536 9.573 25.413 1.00 94.62 190 ARG A N 1
ATOM 1531 C CA . ARG A 1 190 ? -16.001 10.813 26.014 1.00 94.62 190 ARG A CA 1
ATOM 1532 C C . ARG A 1 190 ? -15.476 10.571 27.423 1.00 94.62 190 ARG A C 1
ATOM 1534 O O . ARG A 1 190 ? -14.417 11.080 27.781 1.00 94.62 190 ARG A O 1
ATOM 1541 N N . LYS A 1 191 ? -16.220 9.803 28.220 1.00 94.12 191 LYS A N 1
ATOM 1542 C CA . LYS A 1 191 ? -15.842 9.497 29.599 1.00 94.12 191 LYS A CA 1
ATOM 1543 C C . LYS A 1 191 ? -14.599 8.613 29.656 1.00 94.12 191 LYS A C 1
ATOM 1545 O O . LYS A 1 191 ? -13.743 8.881 30.485 1.00 94.12 191 LYS A O 1
ATOM 1550 N N . ALA A 1 192 ? -14.464 7.643 28.753 1.00 92.62 192 ALA A N 1
ATOM 1551 C CA . ALA A 1 192 ? -13.265 6.816 28.633 1.00 92.62 192 ALA A CA 1
ATOM 1552 C C . ALA A 1 192 ? -12.033 7.634 28.213 1.00 92.62 192 ALA A C 1
ATOM 1554 O O . ALA A 1 192 ? -10.987 7.529 28.838 1.00 92.62 192 ALA A O 1
ATOM 1555 N N . GLN A 1 193 ? -12.165 8.518 27.218 1.00 92.56 193 GLN A N 1
ATOM 1556 C CA . GLN A 1 193 ? -11.073 9.407 26.804 1.00 92.56 193 GLN A CA 1
ATOM 1557 C C . GLN A 1 193 ? -10.658 10.378 27.908 1.00 92.56 193 GLN A C 1
ATOM 1559 O O . GLN A 1 193 ? -9.470 10.616 28.099 1.00 92.56 193 GLN A O 1
ATOM 1564 N N . LYS A 1 194 ? -11.630 10.942 28.634 1.00 92.75 194 LYS A N 1
ATOM 1565 C CA . LYS A 1 194 ? -11.345 11.776 29.802 1.00 92.75 194 LYS A CA 1
ATOM 1566 C C . LYS A 1 194 ? -10.628 10.963 30.881 1.00 92.75 194 LYS A C 1
ATOM 1568 O O . LYS A 1 194 ? -9.612 11.410 31.381 1.00 92.75 194 LYS A O 1
ATOM 1573 N N . LEU A 1 195 ? -11.106 9.756 31.175 1.00 91.25 195 LEU A N 1
ATOM 1574 C CA . LEU A 1 195 ? -10.494 8.877 32.170 1.00 91.25 195 LEU A CA 1
ATOM 1575 C C . LEU A 1 195 ? -9.056 8.490 31.795 1.00 91.25 195 LEU A C 1
ATOM 1577 O O . LEU A 1 195 ? -8.193 8.511 32.659 1.00 91.25 195 LEU A O 1
ATOM 1581 N N . PHE A 1 196 ? -8.778 8.224 30.516 1.00 89.88 196 PHE A N 1
ATOM 1582 C CA . PHE A 1 196 ? -7.416 8.006 30.021 1.00 89.88 196 PHE A CA 1
ATOM 1583 C C . PHE A 1 196 ? -6.524 9.245 30.202 1.00 89.88 196 PHE A C 1
ATOM 1585 O O . PHE A 1 196 ? -5.407 9.120 30.691 1.00 89.88 196 PHE A O 1
ATOM 1592 N N . LYS A 1 197 ? -7.023 10.442 29.865 1.00 88.81 197 LYS A N 1
ATOM 1593 C CA . LYS A 1 197 ? -6.279 11.701 30.049 1.00 88.81 197 LYS A CA 1
ATOM 1594 C C . LYS A 1 197 ? -6.002 12.022 31.517 1.00 88.81 197 LYS A C 1
ATOM 1596 O O . LYS A 1 197 ? -4.919 12.496 31.828 1.00 88.81 197 LYS A O 1
ATOM 1601 N N . ASP A 1 198 ? -6.986 11.794 32.381 1.00 88.56 198 ASP A N 1
ATOM 1602 C CA . ASP A 1 198 ? -6.912 12.145 33.799 1.00 88.56 198 ASP A CA 1
ATOM 1603 C C . ASP A 1 198 ? -6.043 11.148 34.583 1.00 88.56 198 ASP A C 1
ATOM 1605 O O . ASP A 1 198 ? -5.378 11.544 35.535 1.00 88.56 198 ASP A O 1
ATOM 1609 N N . GLN A 1 199 ? -6.071 9.859 34.218 1.00 82.25 199 GLN A N 1
ATOM 1610 C CA . GLN A 1 199 ? -5.413 8.799 34.991 1.00 82.25 199 GLN A CA 1
ATOM 1611 C C . GLN A 1 199 ? -4.099 8.303 34.400 1.00 82.25 199 GLN A C 1
ATOM 1613 O O . GLN A 1 199 ? -3.374 7.675 35.157 1.00 82.25 199 GLN A O 1
ATOM 1618 N N . GLY A 1 200 ? -3.803 8.578 33.121 1.00 62.84 200 GLY A N 1
ATOM 1619 C CA . GLY A 1 200 ? -2.539 8.235 32.462 1.00 62.84 200 GLY A CA 1
ATOM 1620 C C . GLY A 1 200 ? -2.070 6.813 32.769 1.00 62.84 200 GLY A C 1
ATOM 1621 O O . GLY A 1 200 ? -1.310 6.613 33.709 1.00 62.84 200 GLY A O 1
ATOM 1622 N N . PHE A 1 201 ? -2.532 5.830 31.998 1.00 54.56 201 PHE A N 1
ATOM 1623 C CA . PHE A 1 201 ? -1.938 4.492 32.070 1.00 54.56 201 PHE A CA 1
ATOM 1624 C C . PHE A 1 201 ? -0.536 4.488 31.466 1.00 54.56 201 PHE A C 1
ATOM 1626 O O . PHE A 1 201 ? -0.383 5.092 30.377 1.00 54.56 201 PHE A O 1
#

Organism: Araneus ventricosus (NCBI:txid182803)

pLDDT: mean 80.31, std 16.66, range [31.95, 95.69]